Protein AF-A0A401GTI1-F1 (afdb_monomer_lite)

Organism: NCBI:txid139825

Foldseek 3Di:
DPPVLLVQQPQLVVLLVVLVPDDVVVLVVVLVVVLVVLVVLVCVVVCVPPDPVPDPPPDPDDDPDPPPDDPVVVVVVVCVVPVCSDPPVLVVLLVVLLQLLLVVCCVSVVDVHSCCCVVCPPLPFPCVLVSLLLSLCCAANQAHRRPSDGDDPVRDHDALVSSVSSLVSQQCCCCPVVVLNQDEWDADPVDGSGTGHRSSSYSSNSSSSVSSLVVNVVVVNDPPDPVVCDPVNVVVVVVVVVPDPPPPPDPDPDD

Radius of gyration: 24.0 Å; chains: 1; bounding box: 70×55×53 Å

pLDDT: mean 83.35, std 15.43, range [43.75, 98.5]

Secondary structure (DSSP, 8-state):
--TTGGGG-HHHHHHHHHHTTS-HHHHHHHHHHHHHHHHHHHHTTTGGGT-TTS-PPP-S--------S-HHHHHHHHHHHHTTSS-HHHHHHHHHHHHHHHHHHHHTTSSSSTTHHHHT-SS--TTHHHHHHHHHHHHH-SB-TTT-SBPPTTSPPPPHHHHHHHHHHHHHIIIIIS--TT-B-EE-TTSTT-EESBGGGSHHHHHHHHHHHHHHHHTT----STT---HHHHHHHHHHHHHS-----------

Structure (mmCIF, N/CA/C/O backbone):
data_AF-A0A401GTI1-F1
#
_entry.id   AF-A0A401GTI1-F1
#
loop_
_atom_site.group_PDB
_atom_site.id
_atom_site.type_symbol
_atom_site.label_atom_id
_atom_site.label_alt_id
_atom_site.label_comp_id
_atom_site.label_asym_id
_atom_site.label_entity_id
_atom_site.label_seq_id
_atom_site.pdbx_PDB_ins_code
_atom_site.Cartn_x
_atom_site.Cartn_y
_atom_site.Cartn_z
_atom_site.occupancy
_atom_site.B_iso_or_equiv
_atom_site.auth_seq_id
_atom_site.auth_comp_id
_atom_site.auth_asym_id
_atom_site.auth_atom_id
_atom_site.pdbx_PDB_model_num
ATOM 1 N N . MET A 1 1 ? -19.035 -8.928 9.807 1.00 49.16 1 MET A N 1
ATOM 2 C CA . MET A 1 1 ? -18.763 -9.437 8.449 1.00 49.16 1 MET A CA 1
ATOM 3 C C . MET A 1 1 ? -18.953 -10.940 8.466 1.00 49.16 1 MET A C 1
ATOM 5 O O . MET A 1 1 ? -18.383 -11.591 9.333 1.00 49.16 1 MET A O 1
ATOM 9 N N . ASP A 1 2 ? -19.815 -11.468 7.600 1.00 43.84 2 ASP A N 1
ATOM 10 C CA . ASP A 1 2 ? -20.051 -12.910 7.491 1.00 43.84 2 ASP A CA 1
ATOM 11 C C . ASP A 1 2 ? -18.928 -13.517 6.622 1.00 43.84 2 ASP A C 1
ATOM 13 O O . ASP A 1 2 ? -18.793 -13.108 5.463 1.00 43.84 2 ASP A O 1
ATOM 17 N N . PRO A 1 3 ? -18.092 -14.448 7.126 1.00 53.19 3 PRO A N 1
ATOM 18 C CA . PRO A 1 3 ? -16.967 -15.025 6.374 1.00 53.19 3 PRO A CA 1
ATOM 19 C C . PRO A 1 3 ? -17.365 -15.709 5.049 1.00 53.19 3 PRO A C 1
ATOM 21 O O . PRO A 1 3 ? -16.502 -16.081 4.255 1.00 53.19 3 PRO A O 1
ATOM 24 N N . GLN A 1 4 ? -18.663 -15.846 4.771 1.00 57.19 4 GLN A N 1
ATOM 25 C CA . GLN A 1 4 ? -19.197 -16.362 3.513 1.00 57.19 4 GLN A CA 1
ATOM 26 C C . GLN A 1 4 ? -18.971 -15.443 2.296 1.00 57.19 4 GLN A C 1
ATOM 28 O O . GLN A 1 4 ? -18.912 -15.953 1.179 1.00 57.19 4 GLN A O 1
ATOM 33 N N . HIS A 1 5 ? -18.795 -14.124 2.461 1.00 59.28 5 HIS A N 1
ATOM 34 C CA . HIS A 1 5 ? -18.615 -13.225 1.304 1.00 59.28 5 HIS A CA 1
ATOM 35 C C . HIS A 1 5 ? -17.258 -13.402 0.598 1.00 59.28 5 HIS A C 1
ATOM 37 O O . HIS A 1 5 ? -17.178 -13.318 -0.626 1.00 59.28 5 HIS A O 1
ATOM 43 N N . LEU A 1 6 ? -16.199 -13.757 1.334 1.00 58.31 6 LEU A N 1
ATOM 44 C CA . LEU A 1 6 ? -14.878 -14.040 0.751 1.00 58.31 6 LEU A CA 1
ATOM 45 C C . LEU A 1 6 ? -14.841 -15.357 -0.041 1.00 58.31 6 LEU A C 1
ATOM 47 O O . LEU A 1 6 ? -13.995 -15.522 -0.919 1.00 58.31 6 LEU A O 1
ATOM 51 N N . GLN A 1 7 ? -15.778 -16.280 0.206 1.00 57.78 7 GLN A N 1
ATOM 52 C CA . GLN A 1 7 ? -15.869 -17.539 -0.544 1.00 57.78 7 GLN A CA 1
ATOM 53 C C . GLN A 1 7 ? -16.371 -17.348 -1.986 1.00 57.78 7 GLN A C 1
ATOM 55 O O . GLN A 1 7 ? -16.305 -18.285 -2.780 1.00 57.78 7 GLN A O 1
ATOM 60 N N . GLN A 1 8 ? -16.844 -16.151 -2.351 1.00 60.22 8 GLN A N 1
ATOM 61 C CA . GLN A 1 8 ? -17.388 -15.871 -3.684 1.00 60.22 8 GLN A CA 1
ATOM 62 C C . GLN A 1 8 ? -16.349 -15.372 -4.703 1.00 60.22 8 GLN A C 1
ATOM 64 O O . GLN A 1 8 ? -16.692 -15.205 -5.871 1.00 60.22 8 GLN A O 1
ATOM 69 N N . LEU A 1 9 ? -15.084 -15.172 -4.307 1.00 71.81 9 LEU A N 1
ATOM 70 C CA . LEU A 1 9 ? -13.999 -14.735 -5.199 1.00 71.81 9 LEU A CA 1
ATOM 71 C C . LEU A 1 9 ? -12.979 -15.873 -5.410 1.00 71.81 9 LEU A C 1
ATOM 73 O O . LEU A 1 9 ? -11.881 -15.839 -4.843 1.00 71.81 9 LEU A O 1
ATOM 77 N N . PRO A 1 10 ? -13.308 -16.904 -6.216 1.00 69.88 10 PRO A N 1
ATOM 78 C CA . PRO A 1 10 ? -12.475 -18.103 -6.363 1.00 69.88 10 PRO A CA 1
ATOM 79 C C . PRO A 1 10 ? -11.069 -17.795 -6.899 1.00 69.88 10 PRO A C 1
ATOM 81 O O . PRO A 1 10 ? -10.118 -18.507 -6.583 1.00 69.88 10 PRO A O 1
ATOM 84 N N . GLY A 1 11 ? -10.923 -16.711 -7.667 1.00 73.50 11 GLY A N 1
ATOM 85 C CA . GLY A 1 11 ? -9.640 -16.253 -8.195 1.00 73.50 11 GLY A CA 1
ATOM 86 C C . GLY A 1 11 ? -8.676 -15.737 -7.138 1.00 73.50 11 GLY A C 1
ATOM 87 O O . GLY A 1 11 ? -7.523 -16.161 -7.087 1.00 73.50 11 GLY A O 1
ATOM 88 N N . ALA A 1 12 ? -9.156 -14.844 -6.271 1.00 74.50 12 ALA A N 1
ATOM 89 C CA . ALA A 1 12 ? -8.338 -14.252 -5.217 1.00 74.50 12 ALA A CA 1
ATOM 90 C C . ALA A 1 12 ? -7.806 -15.320 -4.250 1.00 74.50 12 ALA A C 1
ATOM 92 O O . ALA A 1 12 ? -6.632 -15.300 -3.883 1.00 74.50 12 ALA A O 1
ATOM 93 N N . ALA A 1 13 ? -8.644 -16.300 -3.899 1.00 74.44 13 ALA A N 1
ATOM 94 C CA . ALA A 1 13 ? -8.257 -17.395 -3.016 1.00 74.44 13 ALA A CA 1
ATOM 95 C C . ALA A 1 13 ? -7.106 -18.242 -3.591 1.00 74.44 13 ALA A C 1
ATOM 97 O O . ALA A 1 13 ? -6.178 -18.584 -2.858 1.00 74.44 13 ALA A O 1
ATOM 98 N N . ALA A 1 14 ? -7.127 -18.545 -4.894 1.00 73.81 14 ALA A N 1
ATOM 99 C CA . ALA A 1 14 ? -6.067 -19.315 -5.547 1.00 73.81 14 ALA A CA 1
ATOM 100 C C . ALA A 1 14 ? -4.722 -18.569 -5.537 1.00 73.81 14 ALA A C 1
ATOM 102 O O . ALA A 1 14 ? -3.703 -19.146 -5.159 1.00 73.81 14 ALA A O 1
ATOM 103 N N . CYS A 1 15 ? -4.722 -17.270 -5.853 1.00 72.38 15 CYS A N 1
ATOM 104 C CA . CYS A 1 15 ? -3.511 -16.444 -5.793 1.00 72.38 15 CYS A CA 1
ATOM 105 C C . CYS A 1 15 ? -2.946 -16.327 -4.376 1.00 72.38 15 CYS A C 1
ATOM 107 O O . CYS A 1 15 ? -1.729 -16.347 -4.188 1.00 72.38 15 CYS A O 1
ATOM 109 N N . LEU A 1 16 ? -3.820 -16.203 -3.372 1.00 69.62 16 LEU A N 1
ATOM 110 C CA . LEU A 1 16 ? -3.416 -16.153 -1.968 1.00 69.62 16 LEU A CA 1
ATOM 111 C C . LEU A 1 16 ? -2.826 -17.490 -1.501 1.00 69.62 16 LEU A C 1
ATOM 113 O O . LEU A 1 16 ? -1.839 -17.495 -0.768 1.00 69.62 16 LEU A O 1
ATOM 117 N N . LEU A 1 17 ? -3.371 -18.619 -1.960 1.00 73.00 17 LEU A N 1
ATOM 118 C CA . LEU A 1 17 ? -2.806 -19.944 -1.695 1.00 73.00 17 LEU A CA 1
ATOM 119 C C . LEU A 1 17 ? -1.434 -20.127 -2.355 1.00 73.00 17 LEU A C 1
ATOM 121 O O . LEU A 1 17 ? -0.512 -20.618 -1.709 1.00 73.00 17 LEU A O 1
ATOM 125 N N . GLU A 1 18 ? -1.248 -19.678 -3.599 1.00 68.75 18 GLU A N 1
ATOM 126 C CA . GLU A 1 18 ? 0.084 -19.663 -4.222 1.00 68.75 18 GLU A CA 1
ATOM 127 C C . GLU A 1 18 ? 1.060 -18.749 -3.465 1.00 68.75 18 GLU A C 1
ATOM 129 O O . GLU A 1 18 ? 2.238 -19.080 -3.317 1.00 68.75 18 GLU A O 1
ATOM 134 N N . ALA A 1 19 ? 0.579 -17.622 -2.928 1.00 63.22 19 ALA A N 1
ATOM 135 C CA . ALA A 1 19 ? 1.383 -16.729 -2.098 1.00 63.22 19 ALA A CA 1
ATOM 136 C C . ALA A 1 19 ? 1.809 -17.366 -0.759 1.00 63.22 19 ALA A C 1
ATOM 138 O O . ALA A 1 19 ? 2.868 -17.011 -0.245 1.00 63.22 19 ALA A O 1
ATOM 139 N N . GLN A 1 20 ? 1.079 -18.354 -0.225 1.00 64.75 20 GLN A N 1
ATOM 140 C CA . GLN A 1 20 ? 1.516 -19.098 0.968 1.00 64.75 20 GLN A CA 1
ATOM 141 C C . GLN A 1 20 ? 2.777 -19.942 0.728 1.00 64.75 20 GLN A C 1
ATOM 143 O O . GLN A 1 20 ? 3.460 -20.293 1.688 1.00 64.75 20 GLN A O 1
ATOM 148 N N . MET A 1 21 ? 3.132 -20.243 -0.528 1.00 68.62 21 MET A N 1
ATOM 149 C CA . MET A 1 21 ? 4.384 -20.939 -0.858 1.00 68.62 21 MET A CA 1
ATOM 150 C C . MET A 1 21 ? 5.610 -20.006 -0.896 1.00 68.62 21 MET A C 1
ATOM 152 O O . MET A 1 21 ? 6.722 -20.453 -1.185 1.00 68.62 21 MET A O 1
ATOM 156 N N . VAL A 1 22 ? 5.436 -18.706 -0.634 1.00 69.12 22 VAL A N 1
ATOM 157 C CA . VAL A 1 22 ? 6.537 -17.736 -0.558 1.00 69.12 22 VAL A CA 1
ATOM 158 C C . VAL A 1 22 ? 7.353 -17.965 0.718 1.00 69.12 22 VAL A C 1
ATOM 160 O O . VAL A 1 22 ? 6.822 -18.299 1.774 1.00 69.12 22 VAL A O 1
ATOM 163 N N . CYS A 1 23 ? 8.673 -17.791 0.622 1.00 77.06 23 CYS A N 1
ATOM 164 C CA . CYS A 1 23 ? 9.572 -17.930 1.762 1.00 77.06 23 CYS A CA 1
ATOM 165 C C . CYS A 1 23 ? 9.229 -16.880 2.828 1.00 77.06 23 CYS A C 1
ATOM 167 O O . CYS A 1 23 ? 9.352 -15.684 2.566 1.00 77.06 23 CYS A O 1
ATOM 169 N N . PHE A 1 24 ? 8.848 -17.316 4.032 1.00 76.56 24 PHE A N 1
ATOM 170 C CA . PHE A 1 24 ? 8.564 -16.419 5.159 1.00 76.56 24 PHE A CA 1
ATOM 171 C C . PHE A 1 24 ? 9.713 -15.451 5.454 1.00 76.56 24 PHE A C 1
ATOM 173 O O . PHE A 1 24 ? 9.453 -14.328 5.865 1.00 76.56 24 PHE A O 1
ATOM 180 N N . GLN A 1 25 ? 10.962 -15.850 5.192 1.00 78.44 25 GLN A N 1
ATOM 181 C CA . GLN A 1 25 ? 12.116 -14.976 5.386 1.00 78.44 25 GLN A CA 1
ATOM 182 C C . GLN A 1 25 ? 12.049 -13.726 4.502 1.00 78.44 25 GLN A C 1
ATOM 184 O O . GLN A 1 25 ? 12.294 -12.639 4.993 1.00 78.44 25 GLN A O 1
ATOM 189 N N . GLU A 1 26 ? 11.655 -13.848 3.232 1.00 81.44 26 GLU A N 1
ATOM 190 C CA . GLU A 1 26 ? 11.572 -12.683 2.337 1.00 81.44 26 GLU A CA 1
ATOM 191 C C . GLU A 1 26 ? 10.459 -11.720 2.743 1.00 81.44 26 GLU A C 1
ATOM 193 O O . GLU A 1 26 ? 10.586 -10.513 2.574 1.00 81.44 26 GLU A O 1
ATOM 198 N N . VAL A 1 27 ? 9.366 -12.262 3.281 1.00 82.31 27 VAL A N 1
ATOM 199 C CA . VAL A 1 27 ? 8.258 -11.462 3.808 1.00 82.31 27 VAL A CA 1
ATOM 200 C C . VAL A 1 27 ? 8.719 -10.685 5.033 1.00 82.31 27 VAL A C 1
ATOM 202 O O . VAL A 1 27 ? 8.428 -9.500 5.143 1.00 82.31 27 VAL A O 1
ATOM 205 N N . VAL A 1 28 ? 9.448 -11.349 5.931 1.00 81.94 28 VAL A N 1
ATOM 206 C CA . VAL A 1 28 ? 10.042 -10.715 7.111 1.00 81.94 28 VAL A CA 1
ATOM 207 C C . VAL A 1 28 ? 11.042 -9.643 6.688 1.00 81.94 28 VAL A C 1
ATOM 209 O O . VAL A 1 28 ? 10.969 -8.535 7.202 1.00 81.94 28 VAL A O 1
ATOM 212 N N . ASP A 1 29 ? 11.915 -9.926 5.723 1.00 81.06 29 ASP A N 1
ATOM 213 C CA . ASP A 1 29 ? 12.903 -8.963 5.235 1.00 81.06 29 ASP A CA 1
ATOM 214 C C . ASP A 1 29 ? 12.228 -7.735 4.590 1.00 81.06 29 ASP A C 1
ATOM 216 O O . ASP A 1 29 ? 12.636 -6.612 4.865 1.00 81.06 29 ASP A O 1
ATOM 220 N N . GLU A 1 30 ? 11.166 -7.916 3.789 1.00 82.75 30 GLU A N 1
ATOM 221 C CA . GLU A 1 30 ? 10.401 -6.796 3.209 1.00 82.75 30 GLU A CA 1
ATOM 222 C C . GLU A 1 30 ? 9.656 -5.993 4.285 1.00 82.75 30 GLU A C 1
ATOM 224 O O . GLU A 1 30 ? 9.614 -4.766 4.216 1.00 82.75 30 GLU A O 1
ATOM 229 N N . GLN A 1 31 ? 9.087 -6.664 5.292 1.00 81.19 31 GLN A N 1
ATOM 230 C CA . GLN A 1 31 ? 8.439 -5.995 6.422 1.00 81.19 31 GLN A CA 1
ATOM 231 C C . GLN A 1 31 ? 9.437 -5.192 7.252 1.00 81.19 31 GLN A C 1
ATOM 233 O O . GLN A 1 31 ? 9.122 -4.071 7.640 1.00 81.19 31 GLN A O 1
ATOM 238 N N . ILE A 1 32 ? 10.628 -5.741 7.500 1.00 83.12 32 ILE A N 1
ATOM 239 C CA . ILE A 1 32 ? 11.708 -5.039 8.193 1.00 83.12 32 ILE A CA 1
ATOM 240 C C . ILE A 1 32 ? 12.154 -3.839 7.364 1.00 83.12 32 ILE A C 1
ATOM 242 O O . ILE A 1 32 ? 12.199 -2.747 7.903 1.00 83.12 32 ILE A O 1
ATOM 246 N N . GLU A 1 33 ? 12.419 -3.997 6.065 1.00 82.81 33 GLU A N 1
ATOM 247 C CA . GLU A 1 33 ? 12.849 -2.887 5.201 1.00 82.81 33 GLU A CA 1
ATOM 248 C C . GLU A 1 33 ? 11.794 -1.770 5.141 1.00 82.81 33 GLU A C 1
ATOM 250 O O . GLU A 1 33 ? 12.123 -0.586 5.186 1.00 82.81 33 GLU A O 1
ATOM 255 N N . GLU A 1 34 ? 10.511 -2.125 5.076 1.00 80.25 34 GLU A N 1
ATOM 256 C CA . GLU A 1 34 ? 9.420 -1.153 5.113 1.00 80.25 34 GLU A CA 1
ATOM 257 C C . GLU A 1 34 ? 9.304 -0.472 6.476 1.00 80.25 34 GLU A C 1
ATOM 259 O O . GLU A 1 34 ? 9.173 0.752 6.533 1.00 80.25 34 GLU A O 1
ATOM 264 N N . GLN A 1 35 ? 9.376 -1.238 7.565 1.00 78.00 35 GLN A N 1
ATOM 265 C CA . GLN A 1 35 ? 9.350 -0.694 8.914 1.00 78.00 35 GLN A CA 1
ATOM 266 C C . GLN A 1 35 ? 10.544 0.237 9.135 1.00 78.00 35 GLN A C 1
ATOM 268 O O . GLN A 1 35 ? 10.347 1.358 9.586 1.00 78.00 35 GLN A O 1
ATOM 273 N N . GLU A 1 36 ? 11.745 -0.167 8.728 1.00 81.50 36 GLU A N 1
ATOM 274 C CA . GLU A 1 36 ? 12.955 0.650 8.755 1.00 81.50 36 GLU A CA 1
ATOM 275 C C . GLU A 1 36 ? 12.812 1.890 7.872 1.00 81.50 36 GLU A C 1
ATOM 277 O O . GLU A 1 36 ? 13.237 2.962 8.278 1.00 81.50 36 GLU A O 1
ATOM 282 N N . SER A 1 37 ? 12.194 1.802 6.691 1.00 76.19 37 SER A N 1
ATOM 283 C CA . SER A 1 37 ? 11.951 2.974 5.841 1.00 76.19 37 SER A CA 1
ATOM 284 C C . SER A 1 37 ? 10.956 3.944 6.477 1.00 76.19 37 SER A C 1
ATOM 286 O O . SER A 1 37 ? 11.125 5.157 6.338 1.00 76.19 37 SER A O 1
ATOM 288 N N . MET A 1 38 ? 9.913 3.439 7.141 1.00 71.31 38 MET A N 1
ATOM 289 C CA . MET A 1 38 ? 8.949 4.268 7.865 1.00 71.31 38 MET A CA 1
ATOM 290 C C . MET A 1 38 ? 9.591 4.892 9.103 1.00 71.31 38 MET A C 1
ATOM 292 O O . MET A 1 38 ? 9.432 6.086 9.337 1.00 71.31 38 MET A O 1
ATOM 296 N N . GLU A 1 39 ? 10.357 4.110 9.859 1.00 73.56 39 GLU A N 1
ATOM 297 C CA . GLU A 1 39 ? 11.109 4.570 11.021 1.00 73.56 39 GLU A CA 1
ATOM 298 C C . GLU A 1 39 ? 12.158 5.593 10.611 1.00 73.56 39 GLU A C 1
ATOM 300 O O . GLU A 1 39 ? 12.201 6.644 11.219 1.00 73.56 39 GLU A O 1
ATOM 305 N N . GLN A 1 40 ? 12.923 5.379 9.538 1.00 70.69 40 GLN A N 1
ATOM 306 C CA . GLN A 1 40 ? 13.887 6.352 9.015 1.00 70.69 40 GLN A CA 1
ATOM 307 C C . GLN A 1 40 ? 13.207 7.627 8.520 1.00 70.69 40 GLN A C 1
ATOM 309 O O . GLN A 1 40 ? 13.734 8.711 8.753 1.00 70.69 40 GLN A O 1
ATOM 314 N N . ALA A 1 41 ? 12.035 7.533 7.884 1.00 63.22 41 ALA A N 1
ATOM 315 C CA . ALA A 1 41 ? 11.252 8.717 7.538 1.00 63.22 41 ALA A CA 1
ATOM 316 C C . ALA A 1 41 ? 10.825 9.506 8.790 1.00 63.22 41 ALA A C 1
ATOM 318 O O . ALA A 1 41 ? 10.728 10.726 8.721 1.00 63.22 41 ALA A O 1
ATOM 319 N N . MET A 1 42 ? 10.626 8.825 9.925 1.00 58.00 42 MET A N 1
ATOM 320 C CA . MET A 1 42 ? 10.364 9.444 11.229 1.00 58.00 42 MET A CA 1
ATOM 321 C C . MET A 1 42 ? 11.647 9.854 11.983 1.00 58.00 42 MET A C 1
ATOM 323 O O . MET A 1 42 ? 11.613 10.786 12.775 1.00 58.00 42 MET A O 1
ATOM 327 N N . ASP A 1 43 ? 12.784 9.189 11.761 1.00 52.62 43 ASP A N 1
ATOM 328 C CA . ASP A 1 43 ? 14.049 9.393 12.483 1.00 52.62 43 ASP A CA 1
ATOM 329 C C . ASP A 1 43 ? 14.955 10.434 11.823 1.00 52.62 43 ASP A C 1
ATOM 331 O O . ASP A 1 43 ? 15.826 10.998 12.489 1.00 52.62 43 ASP A O 1
ATOM 335 N N . VAL A 1 44 ? 14.743 10.756 10.541 1.00 49.81 44 VAL A N 1
ATOM 336 C CA . VAL A 1 44 ? 15.290 11.984 9.938 1.00 49.81 44 VAL A CA 1
ATOM 337 C C . VAL A 1 44 ? 14.876 13.212 10.766 1.00 49.81 44 VAL A C 1
ATOM 339 O O . VAL A 1 44 ? 15.662 14.154 10.872 1.00 49.81 44 VAL A O 1
ATOM 342 N N . ASP A 1 45 ? 13.737 13.155 11.463 1.00 46.28 45 ASP A N 1
ATOM 343 C CA . ASP A 1 45 ? 13.303 14.199 12.395 1.00 46.28 45 ASP A CA 1
ATOM 344 C C . ASP A 1 45 ? 14.070 14.182 13.738 1.00 46.28 45 ASP A C 1
ATOM 346 O O . ASP A 1 45 ? 14.195 15.225 14.379 1.00 46.28 45 ASP A O 1
ATOM 350 N N . ASN A 1 46 ? 14.647 13.042 14.150 1.00 48.38 46 ASN A N 1
ATOM 351 C CA . ASN A 1 46 ? 15.398 12.893 15.409 1.00 48.38 46 ASN A CA 1
ATOM 352 C C . ASN A 1 46 ? 16.920 13.060 15.245 1.00 48.38 46 ASN A C 1
ATOM 354 O O . ASN A 1 46 ? 17.615 13.462 16.179 1.00 48.38 46 ASN A O 1
ATOM 358 N N . ARG A 1 47 ? 17.484 12.760 14.068 1.00 44.16 47 ARG A N 1
ATOM 359 C CA . ARG A 1 47 ? 18.943 12.800 13.835 1.00 44.16 47 ARG A CA 1
ATOM 360 C C . ARG A 1 47 ? 19.543 14.201 13.717 1.00 44.16 47 ARG A C 1
ATOM 362 O O . ARG A 1 47 ? 20.766 14.325 13.760 1.00 44.16 47 ARG A O 1
ATOM 369 N N . LEU A 1 48 ? 18.719 15.248 13.678 1.00 49.22 48 LEU A N 1
ATOM 370 C CA . LEU A 1 48 ? 19.183 16.625 13.879 1.00 49.22 48 LEU A CA 1
ATOM 371 C C . LEU A 1 48 ? 19.741 16.872 15.296 1.00 49.22 48 LEU A C 1
ATOM 373 O O . LEU A 1 48 ? 20.467 17.846 15.482 1.00 49.22 48 LEU A O 1
ATOM 377 N N . ASP A 1 49 ? 19.490 15.976 16.260 1.00 49.72 49 ASP A N 1
ATOM 378 C CA . ASP A 1 49 ? 20.014 16.083 17.629 1.00 49.72 49 ASP A CA 1
ATOM 379 C C . ASP A 1 49 ? 21.332 15.313 17.878 1.00 49.72 49 ASP A C 1
ATOM 381 O O . ASP A 1 49 ? 21.949 15.496 18.930 1.00 49.72 49 ASP A O 1
ATOM 385 N N . ALA A 1 50 ? 21.803 14.459 16.954 1.00 51.56 50 ALA A N 1
ATOM 386 C CA . ALA A 1 50 ? 22.844 13.463 17.268 1.00 51.56 50 ALA A CA 1
ATOM 387 C C . ALA A 1 50 ? 24.204 13.630 16.559 1.00 51.56 50 ALA A C 1
ATOM 389 O O . ALA A 1 50 ? 25.162 12.960 16.952 1.00 51.56 50 ALA A O 1
ATOM 390 N N . ASP A 1 51 ? 24.339 14.506 15.556 1.00 43.91 51 ASP A N 1
ATOM 391 C CA . ASP A 1 51 ? 25.601 14.656 14.815 1.00 43.91 51 ASP A CA 1
ATOM 392 C C . ASP A 1 51 ? 26.460 15.812 15.369 1.00 43.91 51 ASP A C 1
ATOM 394 O O . ASP A 1 51 ? 26.353 16.976 14.971 1.00 43.91 51 ASP A O 1
ATOM 398 N N . SER A 1 52 ? 27.333 15.498 16.334 1.00 47.44 52 SER A N 1
ATOM 399 C CA . SER A 1 52 ? 28.109 16.497 17.091 1.00 47.44 52 SER A CA 1
ATOM 400 C C . SER A 1 52 ? 29.196 17.215 16.282 1.00 47.44 52 SER A C 1
ATOM 402 O O . SER A 1 52 ? 29.819 18.140 16.799 1.00 47.44 52 SER A O 1
ATOM 404 N N . HIS A 1 53 ? 29.461 16.802 15.040 1.00 47.69 53 HIS A N 1
ATOM 405 C CA . HIS A 1 53 ? 30.464 17.433 14.176 1.00 47.69 53 HIS A CA 1
ATOM 406 C C . HIS A 1 53 ? 29.885 18.449 13.179 1.00 47.69 53 HIS A C 1
ATOM 408 O O . HIS A 1 53 ? 30.656 19.176 12.550 1.00 47.69 53 HIS A O 1
ATOM 414 N N . TYR A 1 54 ? 28.554 18.562 13.096 1.00 46.41 54 TYR A N 1
ATOM 415 C CA . TYR A 1 54 ? 27.854 19.652 12.399 1.00 46.41 54 TYR A CA 1
ATOM 416 C C . TYR A 1 54 ? 27.447 20.805 13.333 1.00 46.41 54 TYR A C 1
ATOM 418 O O . TYR A 1 54 ? 26.923 21.826 12.883 1.00 46.41 54 TYR A O 1
ATOM 426 N N . LEU A 1 55 ? 27.734 20.682 14.631 1.00 43.75 55 LEU A N 1
ATOM 427 C CA . LEU A 1 55 ? 27.557 21.750 15.602 1.00 43.75 55 LEU A CA 1
ATOM 428 C C . LEU A 1 55 ? 28.735 22.720 15.513 1.00 43.75 55 LEU A C 1
ATOM 430 O O . LEU A 1 55 ? 29.803 22.513 16.087 1.00 43.75 55 LEU A O 1
ATOM 434 N N . ARG A 1 56 ? 28.507 23.847 14.838 1.00 50.06 56 ARG A N 1
ATOM 435 C CA . ARG A 1 56 ? 29.133 25.096 15.273 1.00 50.06 56 ARG A CA 1
ATOM 436 C C . ARG A 1 56 ? 28.787 25.236 16.755 1.00 50.06 56 ARG A C 1
ATOM 438 O O . ARG A 1 56 ? 27.599 25.282 17.072 1.00 50.06 56 ARG A O 1
ATOM 445 N N . GLU A 1 57 ? 29.785 25.238 17.642 1.00 50.25 57 GLU A N 1
ATOM 446 C CA . GLU A 1 57 ? 29.539 25.497 19.063 1.00 50.25 57 GLU A CA 1
ATOM 447 C C . GLU A 1 57 ? 28.665 26.756 19.159 1.00 50.25 57 GLU A C 1
ATOM 449 O O . GLU A 1 57 ? 29.029 27.782 18.571 1.00 50.25 57 GLU A O 1
ATOM 454 N N . PRO A 1 58 ? 27.475 26.683 19.783 1.00 55.50 58 PRO A N 1
ATOM 455 C CA . PRO A 1 58 ? 26.648 27.863 19.937 1.00 55.50 58 PRO A CA 1
ATOM 456 C C . PRO A 1 58 ? 27.463 28.907 20.695 1.00 55.50 58 PRO A C 1
ATOM 458 O O . PRO A 1 58 ? 28.063 28.593 21.727 1.00 55.50 58 PRO A O 1
ATOM 461 N N . ASP A 1 59 ? 27.491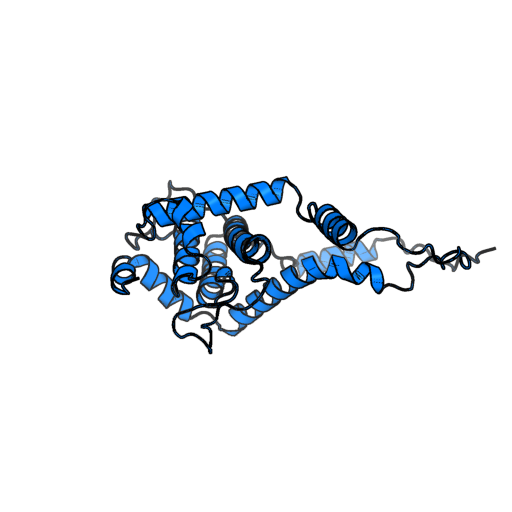 30.133 20.163 1.00 68.56 59 ASP A N 1
ATOM 462 C CA . ASP A 1 59 ? 28.172 31.257 20.798 1.00 68.56 59 ASP A CA 1
ATOM 463 C C . ASP A 1 59 ? 27.820 31.298 22.295 1.00 68.56 59 ASP A C 1
ATOM 465 O O . ASP A 1 59 ? 26.658 31.075 22.666 1.00 68.56 59 ASP A O 1
ATOM 469 N N . PRO A 1 60 ? 28.801 31.555 23.177 1.00 60.59 60 PRO A N 1
ATOM 470 C CA . PRO A 1 60 ? 28.629 31.399 24.610 1.00 60.59 60 PRO A CA 1
ATOM 471 C C . PRO A 1 60 ? 27.406 32.169 25.126 1.00 60.59 60 PRO A C 1
ATOM 473 O O . PRO A 1 60 ? 27.346 33.396 25.130 1.00 60.59 60 PRO A O 1
ATOM 476 N N . VAL A 1 61 ? 26.433 31.378 25.586 1.00 57.81 61 VAL A N 1
ATOM 477 C CA . VAL A 1 61 ? 25.353 31.691 26.528 1.00 57.81 61 VAL A CA 1
ATOM 478 C C . VAL A 1 61 ? 24.676 33.043 26.294 1.00 57.81 61 VAL A C 1
ATOM 480 O O . VAL A 1 61 ? 24.812 33.995 27.065 1.00 57.81 61 VAL A O 1
ATOM 483 N N . HIS A 1 62 ? 23.806 33.097 25.290 1.00 58.69 62 HIS A N 1
ATOM 484 C CA . HIS A 1 62 ? 22.670 34.010 25.369 1.00 58.69 62 HIS A CA 1
ATOM 485 C C . HIS A 1 62 ? 21.730 33.503 26.472 1.00 58.69 62 HIS A C 1
ATOM 487 O O . HIS A 1 62 ? 21.365 32.327 26.511 1.00 58.69 62 HIS A O 1
ATOM 493 N N . LYS A 1 63 ? 21.410 34.379 27.435 1.00 65.56 63 LYS A N 1
ATOM 494 C CA . LYS A 1 63 ? 20.539 34.104 28.592 1.00 65.56 63 LYS A CA 1
ATOM 495 C C . LYS A 1 63 ? 19.340 33.261 28.155 1.00 65.56 63 LYS A C 1
ATOM 497 O O . LYS A 1 63 ? 18.602 33.709 27.284 1.00 65.56 63 LYS A O 1
ATOM 502 N N . LYS A 1 64 ? 19.146 32.084 28.777 1.00 58.22 64 LYS A N 1
ATOM 503 C CA . LYS A 1 64 ? 18.009 31.176 28.535 1.00 58.22 64 LYS A CA 1
ATOM 504 C C . LYS A 1 64 ? 16.714 31.986 28.500 1.00 58.22 64 LYS A C 1
ATOM 506 O O . LYS A 1 64 ? 16.193 32.379 29.546 1.00 58.22 64 LYS A O 1
ATOM 511 N N . GLN A 1 65 ? 16.233 32.284 27.297 1.00 62.66 65 GLN A N 1
ATOM 512 C CA . GLN A 1 65 ? 14.981 32.990 27.108 1.00 62.66 65 GLN A CA 1
ATOM 513 C C . GLN A 1 65 ? 13.899 32.020 27.563 1.00 62.66 65 GLN A C 1
ATOM 515 O O . GLN A 1 65 ? 13.758 30.925 27.023 1.00 62.66 65 GLN A O 1
ATOM 520 N N . LYS A 1 66 ? 13.197 32.378 28.637 1.00 67.12 66 LYS A N 1
ATOM 521 C CA . LYS A 1 66 ? 12.078 31.589 29.139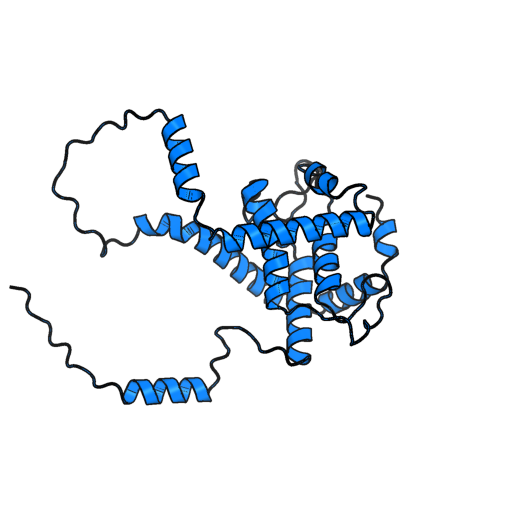 1.00 67.12 66 LYS A CA 1
ATOM 522 C C . LYS A 1 66 ? 11.063 31.516 27.999 1.00 67.12 66 LYS A C 1
ATOM 524 O O . LYS A 1 66 ? 10.526 32.555 27.623 1.00 67.12 66 LYS A O 1
ATOM 529 N N . LEU A 1 67 ? 10.863 30.326 27.427 1.00 64.06 67 LEU A N 1
ATOM 530 C CA . LEU A 1 67 ? 9.831 30.064 26.425 1.00 64.06 67 LEU A CA 1
ATOM 531 C C . LEU A 1 67 ? 8.492 30.493 27.036 1.00 64.06 67 LEU A C 1
ATOM 533 O O . LEU A 1 67 ? 7.947 29.817 27.903 1.00 64.06 67 LEU A O 1
ATOM 537 N N . SER A 1 68 ? 8.024 31.680 26.656 1.00 70.31 68 SER A N 1
ATOM 538 C CA . SER A 1 68 ? 6.775 32.276 27.137 1.00 70.31 68 SER A CA 1
ATOM 539 C C . SER A 1 68 ? 5.562 31.780 26.351 1.00 70.31 68 SER A C 1
ATOM 541 O O . SER A 1 68 ? 4.435 32.165 26.655 1.00 70.31 68 SER A O 1
ATOM 543 N N . ALA A 1 69 ? 5.783 30.940 25.336 1.00 74.25 69 ALA A N 1
ATOM 544 C CA . ALA A 1 69 ? 4.724 30.335 24.551 1.00 74.25 69 ALA A CA 1
ATOM 545 C C . ALA A 1 69 ? 3.944 29.324 25.401 1.00 74.25 69 ALA A C 1
ATOM 547 O O . ALA A 1 69 ? 4.537 28.494 26.092 1.00 74.25 69 ALA A O 1
ATOM 548 N N . SER A 1 70 ? 2.610 29.381 25.324 1.00 84.81 70 SER A N 1
ATOM 549 C CA . SER A 1 70 ? 1.760 28.341 25.906 1.00 84.81 70 SER A CA 1
ATOM 550 C C . SER A 1 70 ? 2.109 26.977 25.305 1.00 84.81 70 SER A C 1
ATOM 552 O O . SER A 1 70 ? 2.503 26.881 24.139 1.00 84.81 70 SER A O 1
ATOM 554 N N . LYS A 1 71 ? 1.914 25.911 26.085 1.00 84.12 71 LYS A N 1
ATOM 555 C CA . LYS A 1 71 ? 2.069 24.525 25.627 1.00 84.12 71 LYS A CA 1
ATOM 556 C C . LYS A 1 71 ? 1.235 24.256 24.368 1.00 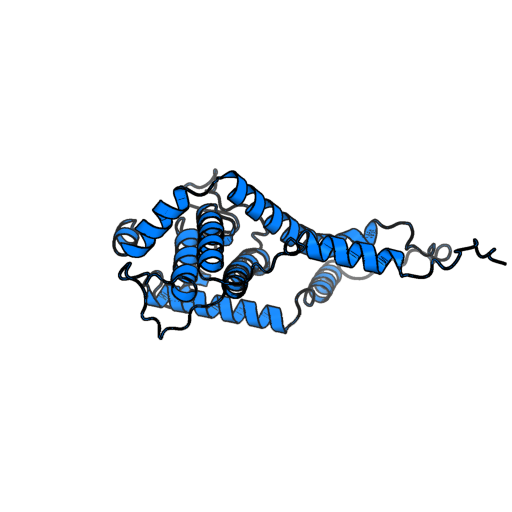84.12 71 LYS A C 1
ATOM 558 O O . LYS A 1 71 ? 1.709 23.545 23.488 1.00 84.12 71 LYS A O 1
ATOM 563 N N . GLU A 1 72 ? 0.050 24.863 24.246 1.00 83.94 72 GLU A N 1
ATOM 564 C CA . GLU A 1 72 ? -0.775 24.744 23.036 1.00 83.94 72 GLU A CA 1
ATOM 565 C C . GLU A 1 72 ? -0.071 25.308 21.791 1.00 83.94 72 GLU A C 1
ATOM 567 O O . GLU A 1 72 ? -0.040 24.640 20.760 1.00 83.94 72 GLU A O 1
ATOM 572 N N . ASN A 1 73 ? 0.577 26.474 21.899 1.00 88.44 73 ASN A N 1
ATOM 573 C CA . ASN A 1 73 ? 1.292 27.096 20.778 1.00 88.44 73 ASN A CA 1
ATOM 574 C C . ASN A 1 73 ? 2.495 26.257 20.332 1.00 88.44 73 ASN A C 1
ATOM 576 O O . ASN A 1 73 ? 2.796 26.194 19.144 1.00 88.44 73 ASN A O 1
ATOM 580 N N . LEU A 1 74 ? 3.190 25.603 21.270 1.00 86.50 74 LEU A N 1
ATOM 581 C CA . LEU A 1 74 ? 4.304 24.709 20.937 1.00 86.50 74 LEU A CA 1
ATOM 582 C C . LEU A 1 74 ? 3.820 23.465 20.184 1.00 86.50 74 LEU A C 1
ATOM 584 O O . LEU A 1 74 ? 4.442 23.073 19.201 1.00 86.50 74 LEU A O 1
ATOM 588 N N . VAL A 1 75 ? 2.689 22.885 20.597 1.00 80.81 75 VAL A N 1
ATOM 589 C CA . VAL A 1 75 ? 2.068 21.752 19.892 1.00 80.81 75 VAL A CA 1
ATOM 590 C C . VAL A 1 75 ? 1.586 22.168 18.501 1.00 80.81 75 VAL A C 1
ATOM 592 O O . VAL A 1 75 ? 1.768 21.419 17.545 1.00 80.81 75 VAL A O 1
ATOM 595 N N . GLU A 1 76 ? 1.000 23.356 18.357 1.00 82.31 76 GLU A N 1
ATOM 596 C CA . GLU A 1 76 ? 0.563 23.862 17.053 1.00 82.31 76 GLU A CA 1
ATOM 597 C C . GLU A 1 76 ? 1.749 24.147 16.123 1.00 82.31 76 GLU A C 1
ATOM 599 O O . GLU A 1 76 ? 1.717 23.778 14.951 1.00 82.31 76 GLU A O 1
ATOM 604 N N . ASN A 1 77 ? 2.823 24.744 16.646 1.00 85.75 77 ASN A N 1
ATOM 605 C CA . ASN A 1 77 ? 4.043 24.988 15.880 1.00 85.75 77 ASN A CA 1
ATOM 606 C C . ASN A 1 77 ? 4.707 23.681 15.444 1.00 85.75 77 ASN A C 1
ATOM 608 O O . ASN A 1 77 ? 5.143 23.593 14.300 1.00 85.75 77 ASN A O 1
ATOM 612 N N . LEU A 1 78 ? 4.734 22.663 16.311 1.00 82.31 78 LEU A N 1
ATOM 613 C CA . LEU A 1 78 ? 5.235 21.336 15.957 1.00 82.31 78 LEU A CA 1
ATOM 614 C C . LEU A 1 78 ? 4.411 20.728 14.817 1.00 82.31 78 LEU A C 1
ATOM 616 O O . LEU A 1 78 ? 4.981 20.290 13.826 1.00 82.31 78 LEU A O 1
ATOM 620 N N . LYS A 1 79 ? 3.075 20.780 14.913 1.00 78.00 79 LYS A N 1
ATOM 621 C CA . LYS A 1 79 ? 2.179 20.313 13.843 1.00 78.00 79 LYS A CA 1
ATOM 622 C C . LYS A 1 79 ? 2.396 21.066 12.529 1.00 78.00 79 LYS A C 1
ATOM 624 O O . LYS A 1 79 ? 2.359 20.457 11.470 1.00 78.00 79 LYS A O 1
ATOM 629 N N . LYS A 1 80 ? 2.622 22.383 12.579 1.00 81.44 80 LYS A N 1
ATOM 630 C CA . LYS A 1 80 ? 2.918 23.190 11.382 1.00 81.44 80 LYS A CA 1
ATOM 631 C C . LYS A 1 80 ? 4.272 22.837 10.773 1.00 81.44 80 LYS A C 1
ATOM 633 O O . LYS A 1 80 ? 4.373 22.761 9.552 1.00 81.44 80 LYS A O 1
ATOM 638 N N . ALA A 1 81 ? 5.284 22.616 11.609 1.00 79.88 81 ALA A N 1
ATOM 639 C CA . ALA A 1 81 ? 6.615 22.220 11.166 1.00 79.88 81 ALA A CA 1
ATOM 640 C C . ALA A 1 81 ? 6.603 20.831 10.508 1.00 79.88 81 ALA A C 1
ATOM 642 O O . ALA A 1 81 ? 7.252 20.648 9.484 1.00 79.88 81 ALA A O 1
ATOM 643 N N . SER A 1 82 ? 5.811 19.890 11.032 1.00 75.38 82 SER A N 1
ATOM 644 C CA . SER A 1 82 ? 5.694 18.540 10.468 1.00 75.38 82 SER A CA 1
ATOM 645 C C . SER A 1 82 ? 4.712 18.419 9.292 1.00 75.38 82 SER A C 1
ATOM 647 O O . SER A 1 82 ? 4.739 17.421 8.576 1.00 75.38 82 SER A O 1
ATOM 649 N N . ALA A 1 83 ? 3.873 19.428 9.027 1.00 64.88 83 ALA A N 1
ATOM 650 C CA . ALA A 1 83 ? 2.835 19.371 7.988 1.00 64.88 83 ALA A CA 1
ATOM 651 C C . ALA A 1 83 ? 3.353 19.291 6.533 1.00 64.88 83 ALA A C 1
ATOM 653 O O . ALA A 1 83 ? 2.556 19.027 5.641 1.00 64.88 83 ALA A O 1
ATOM 654 N N . HIS A 1 84 ? 4.654 19.494 6.280 1.00 65.06 84 HIS A N 1
ATOM 655 C CA . HIS A 1 84 ? 5.245 19.517 4.927 1.00 65.06 84 HIS A CA 1
ATOM 656 C C . HIS A 1 84 ? 6.378 18.499 4.730 1.00 65.06 84 HIS A C 1
ATOM 658 O O . HIS A 1 84 ? 7.158 18.617 3.787 1.00 65.06 84 HIS A O 1
ATOM 664 N N . VAL A 1 85 ? 6.494 17.501 5.612 1.00 67.81 85 VAL A N 1
ATOM 665 C CA . VAL A 1 85 ? 7.504 16.435 5.464 1.00 67.81 85 VAL A CA 1
ATOM 666 C C . VAL A 1 85 ? 7.244 15.615 4.194 1.00 67.81 85 VAL A C 1
ATOM 668 O O . VAL A 1 85 ? 8.171 15.175 3.517 1.00 67.81 85 VAL A O 1
ATOM 671 N N . ILE A 1 86 ? 5.973 15.473 3.812 1.00 71.44 86 ILE A N 1
ATOM 672 C CA . ILE A 1 86 ? 5.566 14.856 2.553 1.00 71.44 86 ILE A CA 1
ATOM 673 C C . ILE A 1 86 ? 5.361 15.961 1.518 1.00 71.44 86 ILE A C 1
ATOM 675 O O . ILE A 1 86 ? 4.564 16.874 1.720 1.00 71.44 86 ILE A O 1
ATOM 679 N N . VAL A 1 87 ? 6.057 15.856 0.385 1.00 80.88 87 VAL A N 1
ATOM 680 C CA . VAL A 1 87 ? 5.860 16.754 -0.763 1.00 80.88 87 VAL A CA 1
ATOM 681 C C . VAL A 1 87 ? 4.380 16.731 -1.161 1.00 80.88 87 VAL A C 1
ATOM 683 O O . VAL A 1 87 ? 3.821 15.649 -1.328 1.00 80.88 87 VAL A O 1
ATOM 686 N N . GLU A 1 88 ? 3.755 17.894 -1.371 1.00 83.62 88 GLU A N 1
ATOM 687 C CA . GLU A 1 88 ? 2.312 18.022 -1.668 1.00 83.62 88 GLU A CA 1
ATOM 688 C C . GLU A 1 88 ? 1.830 17.050 -2.760 1.00 83.62 88 GLU A C 1
ATOM 690 O O . GLU A 1 88 ? 0.777 16.425 -2.645 1.00 83.62 88 GLU A O 1
ATOM 695 N N . ASN A 1 89 ? 2.645 16.839 -3.798 1.00 85.38 89 ASN A N 1
ATOM 696 C CA . ASN A 1 89 ? 2.352 15.881 -4.866 1.00 85.38 89 ASN A CA 1
ATOM 697 C C . ASN A 1 89 ? 2.193 14.437 -4.366 1.00 85.38 89 ASN A C 1
ATOM 699 O O . ASN A 1 89 ? 1.315 13.721 -4.844 1.00 85.38 89 ASN A O 1
ATOM 703 N N . MET A 1 90 ? 3.019 14.006 -3.412 1.00 87.25 90 MET A N 1
ATOM 704 C CA . MET A 1 90 ? 2.935 12.674 -2.812 1.00 87.25 90 MET A CA 1
ATOM 705 C C . MET A 1 90 ? 1.713 12.562 -1.896 1.00 87.25 90 MET A C 1
ATOM 707 O O . MET A 1 90 ? 1.020 11.548 -1.930 1.00 87.25 90 MET A O 1
ATOM 711 N N . GLN A 1 91 ? 1.388 13.616 -1.143 1.00 88.00 91 GLN A N 1
ATOM 712 C CA . GLN A 1 91 ? 0.173 13.641 -0.327 1.00 88.00 91 GLN A CA 1
ATOM 713 C C . GLN A 1 91 ? -1.087 13.523 -1.197 1.00 88.00 91 GLN A C 1
ATOM 715 O O . GLN A 1 91 ? -1.965 12.712 -0.901 1.00 88.00 91 GLN A O 1
ATOM 720 N N . ASN A 1 92 ? -1.142 14.261 -2.308 1.00 92.88 92 ASN A N 1
ATOM 721 C CA . ASN A 1 92 ? -2.224 14.165 -3.288 1.00 92.88 92 ASN A CA 1
ATOM 722 C C . ASN A 1 92 ? -2.292 12.769 -3.927 1.00 92.88 92 ASN A C 1
ATOM 724 O O . ASN A 1 92 ? -3.379 12.237 -4.151 1.00 92.88 92 ASN A O 1
ATOM 728 N N . GLU A 1 93 ? -1.143 12.143 -4.202 1.00 94.50 93 GLU A N 1
ATOM 729 C CA . GLU A 1 93 ? -1.084 10.770 -4.710 1.00 94.50 93 GLU A CA 1
ATOM 730 C C . GLU A 1 93 ? -1.647 9.762 -3.695 1.00 94.50 93 GLU A C 1
ATOM 732 O O . GLU A 1 93 ? -2.432 8.892 -4.078 1.00 94.50 93 GLU A O 1
ATOM 737 N N . TYR A 1 94 ? -1.326 9.908 -2.406 1.00 94.88 94 TYR A N 1
ATOM 738 C CA . TYR A 1 94 ? -1.878 9.063 -1.344 1.00 94.88 94 TYR A CA 1
ATOM 739 C C . TYR A 1 94 ? -3.373 9.274 -1.135 1.00 94.88 94 TYR A C 1
ATOM 741 O O . TYR A 1 94 ? -4.102 8.292 -1.020 1.00 94.88 94 TYR A O 1
ATOM 749 N N . GLN A 1 95 ? -3.852 10.518 -1.148 1.00 95.56 95 GLN A N 1
ATOM 750 C CA . GLN A 1 95 ? -5.286 10.806 -1.072 1.00 95.56 95 GLN A CA 1
ATOM 751 C C . GLN A 1 95 ? -6.035 10.191 -2.254 1.00 95.56 95 GLN A C 1
ATOM 753 O O . GLN A 1 95 ? -7.020 9.488 -2.054 1.00 95.56 95 GLN A O 1
ATOM 758 N N . ARG A 1 96 ? -5.523 10.364 -3.478 1.00 97.50 96 ARG A N 1
ATOM 759 C CA . ARG A 1 96 ? -6.113 9.763 -4.679 1.00 97.50 96 ARG A CA 1
ATOM 760 C C . ARG A 1 96 ? -6.157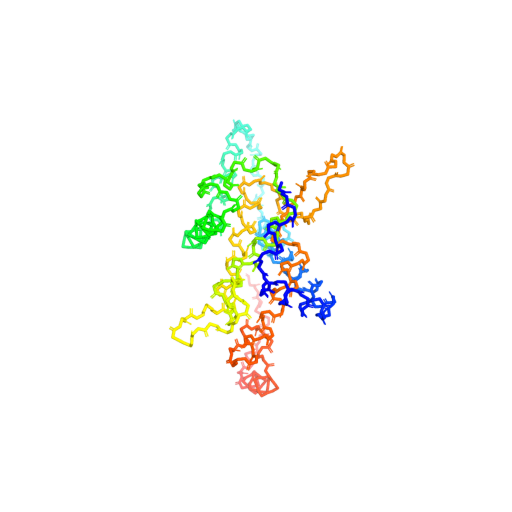 8.236 -4.595 1.00 97.50 96 ARG A C 1
ATOM 762 O O . ARG A 1 96 ? -7.161 7.637 -4.969 1.00 97.50 96 ARG A O 1
ATOM 769 N N . ASN A 1 97 ? -5.080 7.605 -4.127 1.00 97.88 97 ASN A N 1
ATOM 770 C CA . ASN A 1 97 ? -5.031 6.155 -3.941 1.00 97.88 97 ASN A CA 1
ATOM 771 C C . ASN A 1 97 ? -6.014 5.689 -2.856 1.00 97.88 97 ASN A C 1
ATOM 773 O O . ASN A 1 97 ? -6.676 4.676 -3.053 1.00 97.88 97 ASN A O 1
ATOM 777 N N . TRP A 1 98 ? -6.155 6.435 -1.756 1.00 98.00 98 TRP A N 1
ATOM 778 C CA . TRP A 1 98 ? -7.154 6.154 -0.721 1.00 98.00 98 TRP A CA 1
ATOM 779 C C . TRP A 1 98 ? -8.580 6.228 -1.277 1.00 98.00 98 TRP A C 1
ATOM 781 O O . TRP A 1 98 ? -9.337 5.281 -1.102 1.00 98.00 98 TRP A O 1
ATOM 791 N N . THR A 1 99 ? -8.923 7.281 -2.024 1.00 98.25 99 THR A N 1
ATOM 792 C CA . THR A 1 99 ? -10.241 7.414 -2.668 1.00 98.25 99 THR A CA 1
ATOM 793 C C . THR A 1 99 ? -10.536 6.249 -3.617 1.00 98.25 99 THR A C 1
ATOM 795 O O . THR A 1 99 ? -11.600 5.649 -3.546 1.00 98.25 99 THR A O 1
ATOM 798 N N . GLN A 1 100 ? -9.574 5.848 -4.454 1.00 98.31 100 GLN A N 1
ATOM 799 C CA . GLN A 1 100 ? -9.760 4.689 -5.339 1.00 98.31 100 GLN A CA 1
ATOM 800 C C . GLN A 1 100 ? -9.933 3.370 -4.576 1.00 98.31 100 GLN A C 1
ATOM 802 O O . GLN A 1 100 ? -10.556 2.439 -5.086 1.00 98.31 100 GLN A O 1
ATOM 807 N N . PHE A 1 101 ? -9.330 3.250 -3.393 1.00 98.50 101 PHE A N 1
ATOM 808 C CA . PHE A 1 101 ? -9.505 2.086 -2.535 1.00 98.50 101 PHE A CA 1
ATOM 809 C C . PHE A 1 101 ? -10.904 2.057 -1.914 1.00 98.50 101 PHE A C 1
ATOM 811 O O . PHE A 1 101 ? -11.539 1.004 -1.917 1.00 98.50 101 PHE A O 1
ATOM 818 N N . THR A 1 102 ? -11.412 3.191 -1.427 1.00 98.44 102 THR A N 1
ATOM 819 C CA . THR A 1 102 ? -12.746 3.247 -0.818 1.00 98.44 102 THR A CA 1
ATOM 820 C C . THR A 1 102 ? -13.858 3.041 -1.844 1.00 98.44 102 THR A C 1
ATOM 822 O O . THR A 1 102 ? -14.778 2.267 -1.592 1.00 98.44 102 THR A O 1
ATOM 825 N N . GLU A 1 103 ? -13.725 3.627 -3.038 1.00 98.50 103 GLU A N 1
ATOM 826 C CA . GLU A 1 103 ? -14.610 3.366 -4.185 1.00 98.50 103 GLU A CA 1
ATOM 827 C C . GLU A 1 103 ? -14.644 1.875 -4.541 1.00 98.50 103 GLU A C 1
ATOM 829 O O . GLU A 1 103 ? -15.708 1.294 -4.738 1.00 98.50 103 GLU A O 1
ATOM 834 N N . PHE A 1 104 ? -13.476 1.230 -4.571 1.00 97.88 104 PHE A N 1
ATOM 835 C CA . PHE A 1 104 ? -13.379 -0.201 -4.832 1.00 97.88 104 PHE A CA 1
ATOM 836 C C . PHE A 1 104 ? -14.031 -1.053 -3.732 1.00 97.88 104 PHE A C 1
ATOM 838 O O . PHE A 1 104 ? -14.659 -2.068 -4.035 1.00 97.88 104 PHE A O 1
ATOM 845 N N . CYS A 1 105 ? -13.913 -0.652 -2.462 1.00 97.94 105 CYS A N 1
ATOM 846 C CA . CYS A 1 105 ? -14.585 -1.340 -1.358 1.00 97.94 105 CYS A CA 1
ATOM 847 C C . CYS A 1 105 ? -16.112 -1.277 -1.496 1.00 97.94 105 CYS A C 1
ATOM 849 O O . CYS A 1 105 ? -16.774 -2.293 -1.275 1.00 97.94 105 CYS A O 1
ATOM 851 N N . ALA A 1 106 ? -16.658 -0.131 -1.913 1.00 97.81 106 ALA A N 1
ATOM 852 C CA . ALA A 1 106 ? -18.081 0.008 -2.218 1.00 97.81 106 ALA A CA 1
ATOM 853 C C . ALA A 1 106 ? -18.488 -0.843 -3.438 1.00 97.81 106 ALA A C 1
ATOM 855 O O . ALA A 1 106 ? -19.476 -1.572 -3.394 1.00 97.81 106 ALA A O 1
ATOM 856 N N . GLU A 1 107 ? -17.678 -0.859 -4.504 1.00 96.88 107 GLU A N 1
ATOM 857 C CA . GLU A 1 107 ? -17.930 -1.663 -5.715 1.00 96.88 107 GLU A CA 1
ATOM 858 C C . GLU A 1 107 ? -17.983 -3.184 -5.446 1.00 96.88 107 GLU A C 1
ATOM 860 O O . GLU A 1 107 ? -18.684 -3.933 -6.138 1.00 96.88 107 GLU A O 1
ATOM 865 N N . LEU A 1 108 ? -17.223 -3.664 -4.458 1.00 95.25 108 LEU A N 1
ATOM 866 C CA . LEU A 1 108 ? -17.253 -5.060 -4.012 1.00 95.25 108 LEU A CA 1
ATOM 867 C C . LEU A 1 108 ? -18.324 -5.348 -2.950 1.00 95.25 108 LEU A C 1
ATOM 869 O O . LEU A 1 108 ? -18.511 -6.513 -2.599 1.00 95.25 108 LEU A O 1
ATOM 873 N N . GLY A 1 109 ? -19.030 -4.326 -2.462 1.00 96.44 109 GLY A N 1
ATOM 874 C CA . GLY A 1 109 ? -20.043 -4.459 -1.417 1.00 96.44 109 GLY A CA 1
ATOM 875 C C . GLY A 1 109 ? -19.466 -4.718 -0.022 1.00 96.44 109 GLY A C 1
ATOM 876 O O . GLY A 1 109 ? -20.163 -5.262 0.831 1.00 96.44 109 GLY A O 1
ATOM 877 N N . TYR A 1 110 ? -18.199 -4.362 0.227 1.00 95.88 110 TYR A N 1
ATOM 878 C CA . TYR A 1 110 ? -17.641 -4.373 1.587 1.00 95.88 110 TYR A CA 1
ATOM 879 C C . TYR A 1 110 ? -18.250 -3.268 2.453 1.00 95.88 110 TYR A C 1
ATOM 881 O O . TYR A 1 110 ? -18.387 -3.428 3.665 1.00 95.88 110 TYR A O 1
ATOM 889 N N . VAL A 1 111 ? -18.624 -2.163 1.818 1.00 97.56 111 VAL A N 1
ATOM 890 C CA . VAL A 1 111 ? -19.353 -1.036 2.399 1.00 97.56 111 VAL A CA 1
ATOM 891 C C . VAL A 1 111 ? -20.445 -0.590 1.424 1.00 97.56 111 VAL A C 1
ATOM 893 O O . VAL A 1 111 ? -20.395 -0.967 0.252 1.00 97.56 111 VAL A O 1
ATOM 896 N N . GLU A 1 112 ? -21.435 0.170 1.896 1.00 97.31 112 GLU A N 1
ATOM 897 C CA . GLU A 1 112 ? -22.499 0.700 1.031 1.00 97.31 112 GLU A CA 1
ATOM 898 C C . GLU A 1 112 ? -21.987 1.894 0.220 1.00 97.31 112 GLU A C 1
ATOM 900 O O . GLU A 1 112 ? -22.063 1.874 -1.008 1.00 97.31 112 GLU A O 1
ATOM 905 N N . GLU A 1 113 ? -21.389 2.880 0.893 1.00 98.12 113 GLU A N 1
ATOM 906 C CA . GLU A 1 113 ? -20.799 4.062 0.263 1.00 98.12 113 GLU A CA 1
ATOM 907 C C . GLU A 1 113 ? -19.280 4.140 0.519 1.00 98.12 113 GLU A C 1
ATOM 909 O O . GLU A 1 113 ? -18.790 3.643 1.538 1.00 98.12 113 GLU A O 1
ATOM 914 N N . PRO A 1 114 ? -18.484 4.773 -0.366 1.00 98.00 114 PRO A N 1
ATOM 915 C CA . PRO A 1 114 ? -17.036 4.903 -0.177 1.00 98.00 114 PRO A CA 1
ATOM 916 C C . PRO A 1 114 ? -16.649 5.558 1.160 1.00 98.00 114 PRO A C 1
ATOM 918 O O . PRO A 1 114 ? -15.658 5.176 1.785 1.00 98.00 114 PRO A O 1
ATOM 921 N N . GLU A 1 115 ? -17.426 6.534 1.626 1.00 97.06 115 GLU A N 1
ATOM 922 C CA . GLU A 1 115 ? -17.185 7.246 2.883 1.00 97.06 115 GLU A CA 1
ATOM 923 C C . GLU A 1 115 ? -17.327 6.338 4.114 1.00 97.06 115 GLU A C 1
ATOM 925 O O . GLU A 1 115 ? -16.702 6.593 5.147 1.00 97.06 115 GLU A O 1
ATOM 930 N N . ASP A 1 116 ? -18.081 5.240 4.006 1.00 97.50 116 ASP A N 1
ATOM 931 C CA . ASP A 1 116 ? -18.306 4.318 5.118 1.00 97.50 116 ASP A CA 1
ATOM 932 C C . ASP A 1 116 ? -17.048 3.560 5.535 1.00 97.50 116 ASP A C 1
ATOM 934 O O . ASP A 1 116 ? -16.970 3.085 6.668 1.00 97.50 116 ASP A O 1
ATOM 938 N N . VAL A 1 117 ? -16.021 3.497 4.679 1.00 97.50 117 VAL A N 1
ATOM 939 C CA . VAL A 1 117 ? -14.725 2.917 5.058 1.00 97.50 117 VAL A CA 1
ATOM 940 C C . VAL A 1 117 ? -14.100 3.681 6.228 1.00 97.50 117 VAL A C 1
ATOM 942 O O . VAL A 1 117 ? -13.537 3.061 7.131 1.00 97.50 117 VAL A O 1
ATOM 945 N N . ASP A 1 118 ? -14.219 5.012 6.252 1.00 97.12 118 ASP A N 1
ATOM 946 C CA . ASP A 1 118 ? -13.702 5.827 7.357 1.00 97.12 118 ASP A CA 1
ATOM 947 C C . ASP A 1 118 ? -14.558 5.649 8.631 1.00 97.12 118 ASP A C 1
ATOM 949 O O . ASP A 1 118 ? -14.026 5.689 9.743 1.00 97.12 118 ASP A O 1
ATOM 953 N N . ASN A 1 119 ? -15.857 5.346 8.484 1.00 97.25 119 ASN A N 1
ATOM 954 C CA . ASN A 1 119 ? -16.778 5.065 9.596 1.00 97.25 119 ASN A CA 1
ATOM 955 C C . ASN A 1 119 ? -16.479 3.735 10.313 1.00 97.25 119 ASN A C 1
ATOM 957 O O . ASN A 1 119 ? -16.953 3.518 11.431 1.00 97.25 119 ASN A O 1
ATOM 961 N N . LEU A 1 120 ? -15.677 2.849 9.707 1.00 96.06 120 LEU A N 1
ATOM 962 C CA . LEU A 1 120 ? -15.233 1.607 10.344 1.00 96.06 120 LEU A CA 1
ATOM 963 C C . LEU A 1 120 ? -14.254 1.861 11.498 1.00 96.06 120 LEU A C 1
ATOM 965 O O . LEU A 1 120 ? -14.144 1.020 12.383 1.00 96.06 120 LEU A O 1
ATOM 969 N N . TYR A 1 121 ? -13.543 2.992 11.533 1.00 95.19 121 TYR A N 1
ATOM 970 C CA . TYR A 1 121 ? -12.621 3.300 12.627 1.00 95.19 121 TYR A CA 1
ATOM 971 C C . TYR A 1 121 ? -13.387 3.712 13.905 1.00 95.19 121 TYR A C 1
ATOM 973 O O . TYR A 1 121 ? -14.261 4.577 13.840 1.00 95.19 121 TYR A O 1
ATOM 981 N N . PRO A 1 122 ? -13.074 3.147 15.093 1.00 94.62 122 PRO A N 1
ATOM 982 C CA . PRO A 1 122 ? -11.920 2.292 15.410 1.00 94.62 122 PRO A CA 1
ATOM 983 C C . PRO A 1 122 ? -12.143 0.778 15.253 1.00 94.62 122 PRO A C 1
ATOM 985 O O . PRO A 1 122 ? -11.201 0.009 15.408 1.00 94.62 122 PRO A O 1
ATOM 988 N N . ASN A 1 123 ? -13.361 0.331 14.948 1.00 95.06 123 ASN A N 1
ATOM 989 C CA . ASN A 1 123 ? -13.739 -1.085 14.879 1.00 95.06 123 ASN A CA 1
ATOM 990 C C . ASN A 1 123 ? -13.536 -1.678 13.478 1.00 95.06 123 ASN A C 1
ATOM 992 O O . ASN A 1 123 ? -14.478 -2.129 12.821 1.00 95.06 123 ASN A O 1
ATOM 996 N N . ILE A 1 124 ? -12.294 -1.654 13.012 1.00 96.12 124 ILE A N 1
ATOM 997 C CA . ILE A 1 124 ? -11.956 -2.084 11.658 1.00 96.12 124 ILE A CA 1
ATOM 998 C C . ILE A 1 124 ? -12.021 -3.623 11.561 1.00 96.12 124 ILE A C 1
ATOM 1000 O O . ILE A 1 124 ? -11.522 -4.309 12.457 1.00 96.12 124 ILE A O 1
ATOM 1004 N N . PRO A 1 125 ? -12.621 -4.187 10.494 1.00 96.75 125 PRO A N 1
ATOM 1005 C CA . PRO A 1 125 ? -12.760 -5.632 10.331 1.00 96.75 125 PRO A CA 1
ATOM 1006 C C . PRO A 1 125 ? -11.426 -6.385 10.279 1.00 96.75 125 PRO A C 1
ATOM 1008 O O . PRO A 1 125 ? -10.433 -5.899 9.738 1.00 96.75 125 PRO A O 1
ATOM 1011 N N . SER A 1 126 ? -11.420 -7.619 10.785 1.00 96.50 126 SER A N 1
ATOM 1012 C CA . SER A 1 126 ? -10.235 -8.487 10.803 1.00 96.50 126 SER A CA 1
ATOM 1013 C C . SER A 1 126 ? -9.690 -8.806 9.408 1.00 96.50 126 SER A C 1
ATOM 1015 O O . SER A 1 126 ? -8.489 -9.017 9.239 1.00 96.50 126 SER A O 1
ATOM 1017 N N . ASP A 1 127 ? -10.567 -8.818 8.407 1.00 96.75 127 ASP A N 1
ATOM 1018 C CA . ASP A 1 127 ? -10.293 -9.138 7.013 1.00 96.75 127 ASP A CA 1
ATOM 1019 C C . ASP A 1 127 ? -9.882 -7.925 6.167 1.00 96.75 127 ASP A C 1
ATOM 1021 O O . ASP A 1 127 ? -9.547 -8.098 4.995 1.00 96.75 127 ASP A O 1
ATOM 1025 N N . PHE A 1 128 ? -9.798 -6.727 6.752 1.00 97.62 128 PHE A N 1
ATOM 1026 C CA . PHE A 1 128 ? -9.368 -5.510 6.059 1.00 97.62 128 PHE A CA 1
ATOM 1027 C C . PHE A 1 128 ? -8.017 -5.642 5.317 1.00 97.62 128 PHE A C 1
ATOM 1029 O O . PHE A 1 128 ? -7.916 -5.159 4.185 1.00 97.62 128 PHE A O 1
ATOM 1036 N N . PRO A 1 129 ? -6.984 -6.346 5.842 1.00 97.62 129 PRO A N 1
ATOM 1037 C CA . PRO A 1 129 ? -5.775 -6.644 5.067 1.00 97.62 129 PRO A CA 1
ATOM 1038 C C .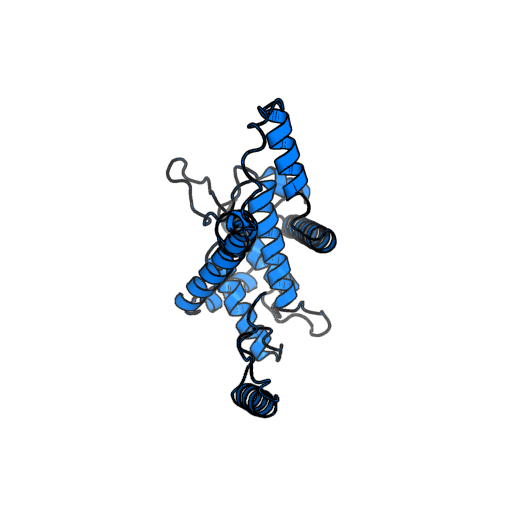 PRO A 1 129 ? -6.047 -7.372 3.743 1.00 97.62 129 PRO A C 1
ATOM 1040 O O . PRO A 1 129 ? -5.391 -7.118 2.732 1.00 97.62 129 PRO A O 1
ATOM 1043 N N . THR A 1 130 ? -7.041 -8.259 3.725 1.00 96.69 130 THR A N 1
ATOM 1044 C CA . THR A 1 130 ? -7.449 -8.988 2.521 1.00 96.69 130 THR A CA 1
ATOM 1045 C C . THR A 1 130 ? -8.059 -8.038 1.496 1.00 96.69 130 THR A C 1
ATOM 1047 O O . THR A 1 130 ? -7.763 -8.167 0.310 1.00 96.69 130 THR A O 1
ATOM 1050 N N . TRP A 1 131 ? -8.839 -7.042 1.929 1.00 97.75 131 TRP A N 1
ATOM 1051 C CA . TRP A 1 131 ? -9.416 -6.034 1.032 1.00 97.75 131 TRP A CA 1
ATOM 1052 C C . TRP A 1 131 ? -8.318 -5.230 0.330 1.00 97.75 131 TRP A C 1
ATOM 1054 O O . TRP A 1 131 ? -8.386 -5.011 -0.880 1.00 97.75 131 TRP A O 1
ATOM 1064 N N . ILE A 1 132 ? -7.261 -4.861 1.066 1.00 98.25 132 ILE A N 1
ATOM 1065 C CA . ILE A 1 132 ? -6.084 -4.170 0.518 1.00 98.25 132 ILE A CA 1
ATOM 1066 C C . ILE A 1 132 ? -5.396 -5.043 -0.540 1.00 98.25 132 ILE A C 1
ATOM 1068 O O . ILE A 1 132 ? -5.139 -4.578 -1.651 1.00 98.25 132 ILE A O 1
ATOM 1072 N N . ALA A 1 133 ? -5.115 -6.311 -0.221 1.00 97.44 133 ALA A N 1
ATOM 1073 C CA . ALA A 1 133 ? -4.463 -7.229 -1.156 1.00 97.44 133 ALA A CA 1
ATOM 1074 C C . ALA A 1 133 ? -5.303 -7.438 -2.429 1.00 97.44 133 ALA A C 1
ATOM 1076 O O . ALA A 1 133 ? -4.773 -7.373 -3.539 1.00 97.44 133 ALA A O 1
ATOM 1077 N N . ILE A 1 134 ? -6.619 -7.612 -2.279 1.00 97.25 134 ILE A N 1
ATOM 1078 C CA . ILE A 1 134 ? -7.566 -7.767 -3.387 1.00 97.25 134 ILE A CA 1
ATOM 1079 C C . ILE A 1 134 ? -7.622 -6.505 -4.263 1.00 97.25 134 ILE A C 1
ATOM 1081 O O . ILE A 1 134 ? -7.631 -6.608 -5.491 1.00 97.25 134 ILE A O 1
ATOM 1085 N N . TRP A 1 135 ? -7.603 -5.311 -3.669 1.00 98.25 135 TRP A N 1
ATOM 1086 C CA . TRP A 1 135 ? -7.560 -4.056 -4.422 1.00 98.25 135 TRP A CA 1
ATOM 1087 C C . TRP A 1 135 ? -6.279 -3.920 -5.252 1.00 98.25 135 TRP A C 1
ATOM 1089 O O . TRP A 1 135 ? -6.336 -3.608 -6.447 1.00 98.25 135 TRP A O 1
ATOM 1099 N N . ILE A 1 136 ? -5.122 -4.223 -4.655 1.00 98.12 136 ILE A N 1
ATOM 1100 C CA . ILE A 1 136 ? -3.843 -4.224 -5.375 1.00 98.12 136 ILE A CA 1
ATOM 1101 C C . ILE A 1 136 ? -3.865 -5.289 -6.483 1.00 98.12 136 ILE A C 1
ATOM 1103 O O . ILE A 1 136 ? -3.431 -5.013 -7.601 1.00 98.12 136 ILE A O 1
ATOM 1107 N N . MET A 1 137 ? -4.432 -6.473 -6.232 1.00 96.56 137 MET A N 1
ATOM 1108 C CA . MET A 1 137 ? -4.627 -7.522 -7.243 1.00 96.56 137 MET A CA 1
ATOM 1109 C C . MET A 1 137 ? -5.497 -7.071 -8.413 1.00 96.56 137 MET A C 1
ATOM 1111 O O . MET A 1 137 ? -5.145 -7.294 -9.575 1.00 96.56 137 MET A O 1
ATOM 1115 N N . ASN A 1 138 ? -6.583 -6.354 -8.139 1.00 96.56 138 ASN A N 1
ATOM 1116 C CA . ASN A 1 138 ? -7.458 -5.834 -9.180 1.00 96.56 138 ASN A CA 1
ATOM 1117 C C . ASN A 1 138 ? -6.726 -4.890 -10.148 1.00 96.56 138 ASN A C 1
ATOM 1119 O O . ASN A 1 138 ? -6.964 -4.937 -11.354 1.00 96.56 138 ASN A O 1
ATOM 1123 N N . LYS A 1 139 ? -5.801 -4.061 -9.656 1.00 96.81 139 LYS A N 1
ATOM 1124 C CA . LYS A 1 139 ? -5.090 -3.079 -10.493 1.00 96.81 139 LYS A CA 1
ATOM 1125 C C . LYS A 1 139 ? -3.784 -3.605 -11.092 1.00 96.81 139 LYS A C 1
ATOM 1127 O O . LYS A 1 139 ? -3.431 -3.232 -12.210 1.00 96.81 139 LYS A O 1
ATOM 1132 N N . ALA A 1 140 ? -3.045 -4.421 -10.346 1.00 96.38 140 ALA A N 1
ATOM 1133 C CA . ALA A 1 140 ? -1.670 -4.779 -10.681 1.00 96.38 140 ALA A CA 1
ATOM 1134 C C . ALA A 1 140 ? -1.522 -6.189 -11.255 1.00 96.38 140 ALA A C 1
ATOM 1136 O O . ALA A 1 140 ? -0.578 -6.419 -12.006 1.00 96.38 140 ALA A O 1
ATOM 1137 N N . ASP A 1 141 ? -2.404 -7.129 -10.919 1.00 95.25 141 ASP A N 1
ATOM 1138 C CA . ASP A 1 141 ? -2.240 -8.525 -11.330 1.00 95.25 141 ASP A CA 1
ATOM 1139 C C . ASP A 1 141 ? -2.838 -8.805 -12.712 1.00 95.25 141 ASP A C 1
ATOM 1141 O O . ASP A 1 141 ? -3.761 -8.116 -13.150 1.00 95.25 141 ASP A O 1
ATOM 1145 N N . GLU A 1 142 ? -2.340 -9.854 -13.362 1.00 94.25 142 GLU A N 1
ATOM 1146 C CA . GLU A 1 142 ? -2.870 -10.376 -14.627 1.00 94.25 142 GLU A CA 1
ATOM 1147 C C . GLU A 1 142 ? -4.169 -11.151 -14.417 1.00 94.25 142 GLU A C 1
ATOM 1149 O O . GLU A 1 142 ? -4.918 -11.361 -15.362 1.00 94.25 142 GLU A O 1
ATOM 1154 N N . LEU A 1 143 ? -4.451 -11.590 -13.190 1.00 94.31 143 LEU A N 1
ATOM 1155 C CA . LEU A 1 143 ? -5.652 -12.347 -12.867 1.00 94.31 143 LEU A CA 1
ATOM 1156 C C . LEU A 1 143 ? -6.786 -11.417 -12.440 1.00 94.31 143 LEU A C 1
ATOM 1158 O O . LEU A 1 143 ? -6.621 -10.506 -11.625 1.00 94.31 143 LEU A O 1
ATOM 1162 N N . ASP A 1 144 ? -7.960 -11.655 -13.010 1.00 93.62 144 ASP A N 1
ATOM 1163 C CA . ASP A 1 144 ? -9.195 -10.980 -12.650 1.00 93.62 144 ASP A CA 1
ATOM 1164 C C . ASP A 1 144 ? -9.686 -11.483 -11.289 1.00 93.62 144 ASP A C 1
ATOM 1166 O 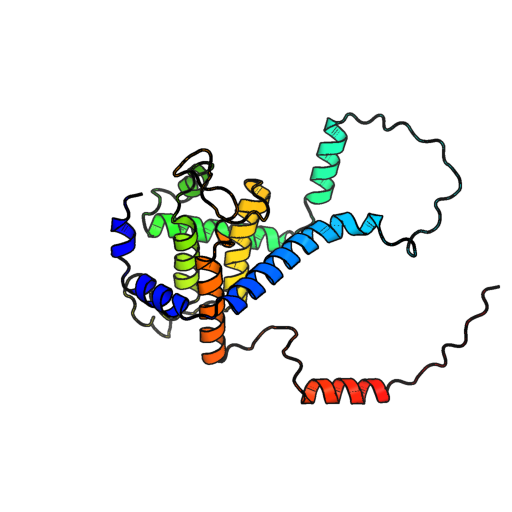O . ASP A 1 144 ? -9.840 -12.683 -11.062 1.00 93.62 144 ASP A O 1
ATOM 1170 N N . VAL A 1 145 ? -9.931 -10.553 -10.368 1.00 93.38 145 VAL A N 1
ATOM 1171 C CA . VAL A 1 145 ? -10.283 -10.868 -8.975 1.00 93.38 145 VAL A CA 1
ATOM 1172 C C . VAL A 1 145 ? -11.616 -11.610 -8.884 1.00 93.38 145 VAL A C 1
ATOM 1174 O O . VAL A 1 145 ? -11.776 -12.492 -8.039 1.00 93.38 145 VAL A O 1
ATOM 1177 N N . ARG A 1 146 ? -12.575 -11.267 -9.753 1.00 91.38 146 ARG A N 1
ATOM 1178 C CA . ARG A 1 146 ? -13.937 -11.810 -9.713 1.00 91.38 146 ARG A CA 1
ATOM 1179 C C . ARG A 1 146 ? -13.990 -13.220 -10.298 1.00 91.38 146 ARG A C 1
ATOM 1181 O O . ARG A 1 146 ? -14.632 -14.103 -9.741 1.00 91.38 146 ARG A O 1
ATOM 1188 N N . THR A 1 147 ? -13.307 -13.444 -11.415 1.00 92.81 147 THR A N 1
ATOM 1189 C CA . THR A 1 147 ? -13.390 -14.689 -12.193 1.00 92.81 147 THR A CA 1
ATOM 1190 C C . THR A 1 147 ? -12.226 -15.645 -11.960 1.00 92.81 147 THR A C 1
ATOM 1192 O O . THR A 1 147 ? -12.356 -16.833 -12.256 1.00 92.81 147 THR A O 1
ATOM 1195 N N . GLY A 1 148 ? -11.086 -15.150 -11.474 1.00 90.56 148 GLY A N 1
ATOM 1196 C CA . GLY A 1 148 ? -9.842 -15.913 -11.360 1.00 90.56 148 GLY A CA 1
ATOM 1197 C C . GLY A 1 148 ? -9.185 -16.267 -12.685 1.00 90.56 148 GLY A C 1
ATOM 1198 O O . GLY A 1 148 ? -8.293 -17.110 -12.717 1.00 90.56 148 GLY A O 1
ATOM 1199 N N . LYS A 1 149 ? -9.634 -15.666 -13.787 1.00 94.00 149 LYS A N 1
ATOM 1200 C CA . LYS A 1 149 ? -9.083 -15.905 -15.121 1.00 94.00 149 LYS A CA 1
ATOM 1201 C C . LYS A 1 149 ? -8.091 -14.805 -15.492 1.00 94.00 149 LYS A C 1
ATOM 1203 O O . LYS A 1 149 ? -8.181 -13.708 -14.941 1.00 94.00 149 LYS A O 1
ATOM 1208 N N . PRO A 1 150 ? -7.175 -15.061 -16.439 1.00 95.19 150 PRO A N 1
ATOM 1209 C CA . PRO A 1 150 ? -6.358 -14.004 -17.017 1.00 95.19 150 PRO A CA 1
ATOM 1210 C C . PRO A 1 150 ? -7.237 -12.876 -17.567 1.00 95.19 150 PRO A C 1
ATOM 1212 O O . PRO A 1 150 ? -8.226 -13.135 -18.260 1.00 95.19 150 PRO A O 1
ATOM 1215 N N . LYS A 1 151 ? -6.878 -11.639 -17.236 1.00 94.94 151 LYS A N 1
ATOM 1216 C CA . LYS A 1 151 ? -7.460 -10.419 -17.786 1.00 94.94 151 LYS A CA 1
ATOM 1217 C C . LYS A 1 151 ? -7.154 -10.330 -19.271 1.00 94.94 151 LYS A C 1
ATOM 1219 O O . LYS A 1 151 ? -6.197 -10.918 -19.779 1.00 94.94 151 LYS A O 1
ATOM 1224 N N . ASP A 1 152 ? -7.988 -9.566 -19.960 1.00 94.69 152 ASP A N 1
ATOM 1225 C CA . ASP A 1 152 ? -7.751 -9.262 -21.359 1.00 94.69 152 ASP A CA 1
ATOM 1226 C C . ASP A 1 152 ? -6.425 -8.485 -21.510 1.00 94.69 152 ASP A C 1
ATOM 1228 O O . ASP A 1 152 ? -6.218 -7.509 -20.783 1.00 94.69 152 ASP A O 1
ATOM 1232 N N . PRO A 1 153 ? -5.533 -8.868 -22.445 1.00 92.19 153 PRO A N 1
ATOM 1233 C CA . PRO A 1 153 ? -4.264 -8.173 -22.673 1.00 92.19 153 PRO A CA 1
ATOM 1234 C C . PRO A 1 153 ? -4.394 -6.679 -23.007 1.00 92.19 153 PRO A C 1
ATOM 1236 O O . PRO A 1 153 ? -3.413 -5.946 -22.899 1.00 92.19 153 PRO A O 1
ATOM 1239 N N . SER A 1 154 ? -5.573 -6.216 -23.438 1.00 94.81 154 SER A N 1
ATOM 1240 C CA . SER A 1 154 ? -5.846 -4.797 -23.697 1.00 94.81 154 SER A CA 1
ATOM 1241 C C . SER A 1 154 ? -5.987 -3.960 -22.423 1.00 94.81 154 SER A C 1
ATOM 1243 O O . SER A 1 154 ? -5.858 -2.735 -22.477 1.00 94.81 154 SER A O 1
ATOM 1245 N N . ILE A 1 155 ? -6.231 -4.594 -21.273 1.00 92.50 155 ILE A N 1
ATOM 1246 C CA . ILE A 1 155 ? -6.346 -3.913 -19.987 1.00 92.50 155 ILE A CA 1
ATOM 1247 C C . ILE A 1 155 ? -4.937 -3.640 -19.459 1.00 92.50 155 ILE A C 1
ATOM 1249 O O . ILE A 1 155 ? -4.179 -4.551 -19.134 1.00 92.50 155 ILE A O 1
ATOM 1253 N N . ALA A 1 156 ? -4.579 -2.359 -19.361 1.00 90.69 156 ALA A N 1
ATOM 1254 C CA . ALA A 1 156 ? -3.291 -1.957 -18.815 1.00 90.69 156 ALA A CA 1
ATOM 1255 C C . ALA A 1 156 ? -3.189 -2.330 -17.326 1.00 90.69 156 ALA A C 1
ATOM 1257 O O . ALA A 1 156 ? -4.010 -1.912 -16.508 1.00 90.69 156 ALA A O 1
ATOM 1258 N N . HIS A 1 157 ? -2.142 -3.075 -16.975 1.00 94.06 157 HIS A N 1
ATOM 1259 C CA . HIS A 1 157 ? -1.799 -3.382 -15.590 1.00 94.06 157 HIS A CA 1
ATOM 1260 C C . HIS A 1 157 ? -0.865 -2.315 -15.028 1.00 94.06 157 HIS A C 1
ATOM 1262 O O . HIS A 1 157 ? 0.059 -1.868 -15.713 1.00 94.06 157 HIS A O 1
ATOM 1268 N N . VAL A 1 158 ? -1.053 -1.942 -13.761 1.00 96.12 158 VAL A N 1
ATOM 1269 C CA . VAL A 1 158 ? -0.094 -1.045 -13.105 1.00 96.12 158 VAL A CA 1
ATOM 1270 C C . VAL A 1 158 ? 1.233 -1.765 -12.832 1.00 96.12 158 VAL A C 1
ATOM 1272 O O . VAL A 1 158 ? 1.290 -2.997 -12.737 1.00 96.12 158 VAL A O 1
ATOM 1275 N N . THR A 1 159 ? 2.311 -0.991 -12.730 1.00 95.81 159 THR A N 1
ATOM 1276 C CA . THR A 1 159 ? 3.652 -1.490 -12.394 1.00 95.81 159 THR A CA 1
ATOM 1277 C C . THR A 1 159 ? 3.734 -1.891 -10.922 1.00 95.81 159 THR A C 1
ATOM 1279 O O . THR A 1 159 ? 2.901 -1.481 -10.103 1.00 95.81 159 THR A O 1
ATOM 1282 N N . TYR A 1 160 ? 4.763 -2.655 -10.553 1.00 95.19 160 TYR A N 1
ATOM 1283 C CA . TYR A 1 160 ? 5.039 -2.966 -9.150 1.00 95.19 160 TYR A CA 1
ATOM 1284 C C . TYR A 1 160 ? 5.258 -1.693 -8.323 1.00 95.19 160 TYR A C 1
ATOM 1286 O O . TYR A 1 160 ? 4.715 -1.566 -7.227 1.00 95.19 160 TYR A O 1
ATOM 1294 N N . GLY A 1 161 ? 5.971 -0.706 -8.875 1.00 93.31 161 GLY A N 1
ATOM 1295 C CA . GLY A 1 161 ? 6.184 0.581 -8.207 1.00 93.31 161 GLY A CA 1
ATOM 1296 C C . GLY A 1 161 ? 4.872 1.312 -7.896 1.00 93.31 161 GLY A C 1
ATOM 1297 O O . GLY A 1 161 ? 4.703 1.847 -6.801 1.00 93.31 161 GLY A O 1
ATOM 1298 N N . THR A 1 162 ? 3.897 1.292 -8.811 1.00 95.25 162 THR A N 1
ATOM 1299 C CA . THR A 1 162 ? 2.562 1.847 -8.536 1.00 95.25 162 THR A CA 1
ATOM 1300 C C . THR A 1 162 ? 1.828 1.050 -7.455 1.00 95.25 162 THR A C 1
ATOM 1302 O O . THR A 1 162 ? 1.229 1.658 -6.570 1.00 95.25 162 THR A O 1
ATOM 1305 N N . ALA A 1 163 ? 1.920 -0.283 -7.461 1.00 96.56 163 ALA A N 1
ATOM 1306 C CA . ALA A 1 163 ? 1.350 -1.125 -6.405 1.00 96.56 163 ALA A CA 1
ATOM 1307 C C . ALA A 1 163 ? 1.961 -0.831 -5.019 1.00 96.56 163 ALA A C 1
ATOM 1309 O O . ALA A 1 163 ? 1.237 -0.765 -4.025 1.00 96.56 163 ALA A O 1
ATOM 1310 N N . GLN A 1 164 ? 3.272 -0.573 -4.938 1.00 95.06 164 GLN A N 1
ATOM 1311 C CA . GLN A 1 164 ? 3.920 -0.151 -3.691 1.00 95.06 164 GLN A CA 1
ATOM 1312 C C . GLN A 1 164 ? 3.355 1.179 -3.185 1.00 95.06 164 GLN A C 1
ATOM 1314 O O . GLN A 1 164 ? 3.042 1.304 -2.004 1.00 95.06 164 GLN A O 1
ATOM 1319 N N . LYS A 1 165 ? 3.140 2.155 -4.074 1.00 95.31 165 LYS A N 1
ATOM 1320 C CA . LYS A 1 165 ? 2.517 3.435 -3.703 1.00 95.31 165 LYS A CA 1
ATOM 1321 C C . LYS A 1 165 ? 1.064 3.291 -3.253 1.00 95.31 165 LYS A C 1
ATOM 1323 O O . LYS A 1 165 ? 0.622 4.037 -2.383 1.00 95.31 165 LYS A O 1
ATOM 1328 N N . MET A 1 166 ? 0.319 2.354 -3.838 1.00 97.88 166 MET A N 1
ATOM 1329 C CA . MET A 1 166 ? -1.035 2.017 -3.392 1.00 97.88 166 MET A CA 1
ATOM 1330 C C . MET A 1 166 ? -1.010 1.510 -1.946 1.00 97.88 166 MET A C 1
ATOM 1332 O O . MET A 1 166 ? -1.727 2.044 -1.104 1.00 97.88 166 MET A O 1
ATOM 1336 N N . ARG A 1 167 ? -0.128 0.552 -1.629 1.00 97.12 167 ARG A N 1
ATOM 1337 C CA . ARG A 1 167 ? 0.069 0.052 -0.258 1.00 97.12 167 ARG A CA 1
ATOM 1338 C C . ARG A 1 167 ? 0.515 1.157 0.704 1.00 97.12 167 ARG A C 1
ATOM 1340 O O . ARG A 1 167 ? -0.068 1.296 1.777 1.00 97.12 167 ARG A O 1
ATOM 1347 N N . ALA A 1 168 ? 1.487 1.976 0.299 1.00 94.69 168 ALA A N 1
ATOM 1348 C CA . ALA A 1 168 ? 1.997 3.094 1.092 1.00 94.69 168 ALA A CA 1
ATOM 1349 C C . ALA A 1 168 ? 0.910 4.132 1.411 1.00 94.69 168 ALA A C 1
ATOM 1351 O O . ALA A 1 168 ? 0.875 4.653 2.521 1.00 94.69 168 ALA A O 1
ATOM 1352 N N . ALA A 1 169 ? -0.023 4.385 0.486 1.00 96.50 169 ALA A N 1
ATOM 1353 C CA . ALA A 1 169 ? -1.158 5.272 0.731 1.00 96.50 169 ALA A CA 1
ATOM 1354 C C . ALA A 1 169 ? -2.063 4.762 1.864 1.00 96.50 169 ALA A C 1
ATOM 1356 O O . ALA A 1 169 ? -2.461 5.543 2.730 1.00 96.50 169 ALA A O 1
ATOM 1357 N N . ILE A 1 170 ? -2.343 3.451 1.895 1.00 97.75 170 ILE A N 1
ATOM 1358 C CA . ILE A 1 170 ? -3.096 2.833 2.995 1.00 97.75 170 ILE A CA 1
ATOM 1359 C C . ILE A 1 170 ? -2.301 2.936 4.297 1.00 97.75 170 ILE A C 1
ATOM 1361 O O . ILE A 1 170 ? -2.836 3.386 5.310 1.00 97.75 170 ILE A O 1
ATOM 1365 N N . SER A 1 171 ? -1.010 2.593 4.258 1.00 96.06 171 SER A N 1
ATOM 1366 C CA . SER A 1 171 ? -0.130 2.689 5.425 1.00 96.06 171 SER A CA 1
ATOM 1367 C C . SER A 1 171 ? -0.112 4.106 6.005 1.00 96.06 171 SER A C 1
ATOM 1369 O O . SER A 1 171 ? -0.274 4.292 7.207 1.00 96.06 171 SER A O 1
ATOM 1371 N N . HIS A 1 172 ? -0.029 5.122 5.147 1.00 93.69 172 HIS A N 1
ATOM 1372 C CA . HIS A 1 172 ? -0.059 6.527 5.535 1.00 93.69 172 HIS A CA 1
ATOM 1373 C C . HIS A 1 172 ? -1.408 6.958 6.134 1.00 93.69 172 HIS A C 1
ATOM 1375 O O . HIS A 1 172 ? -1.435 7.691 7.126 1.00 93.69 172 HIS A O 1
ATOM 1381 N N . LYS A 1 173 ? -2.544 6.507 5.581 1.00 95.88 173 LYS A N 1
ATOM 1382 C CA . LYS A 1 173 ? -3.868 6.780 6.171 1.00 95.88 173 LYS A CA 1
ATOM 1383 C C . LYS A 1 173 ? -3.926 6.257 7.611 1.00 95.88 173 LYS A C 1
ATOM 1385 O O . LYS A 1 173 ? -4.254 7.015 8.520 1.00 95.88 173 LYS A O 1
ATOM 1390 N N . PHE A 1 174 ? -3.532 5.007 7.839 1.00 95.50 174 PHE A N 1
ATOM 1391 C CA . PHE A 1 174 ? -3.578 4.388 9.168 1.00 95.50 174 PHE A CA 1
ATOM 1392 C C . PHE A 1 174 ? -2.525 4.952 10.130 1.00 95.50 174 PHE A C 1
ATOM 1394 O O . PHE A 1 174 ? -2.829 5.243 11.288 1.00 95.50 174 PHE A O 1
ATOM 1401 N N . GLY A 1 175 ? -1.305 5.165 9.643 1.00 92.12 175 GLY A N 1
ATOM 1402 C CA . GLY A 1 175 ? -0.202 5.707 10.426 1.00 92.12 175 GLY A CA 1
ATOM 1403 C C . GLY A 1 175 ? -0.457 7.144 10.873 1.00 92.12 175 GLY A C 1
ATOM 1404 O O . GLY A 1 175 ? -0.387 7.441 12.064 1.00 92.12 175 GLY A O 1
ATOM 1405 N N . CYS A 1 176 ? -0.798 8.026 9.928 1.00 88.81 176 CYS A N 1
ATOM 1406 C CA . CYS A 1 176 ? -0.888 9.463 10.178 1.00 88.81 176 CYS A CA 1
ATOM 1407 C C . CYS A 1 176 ? -2.294 9.938 10.565 1.00 88.81 176 CYS A C 1
ATOM 1409 O O . CYS A 1 176 ? -2.413 10.753 11.475 1.00 88.81 176 CYS A O 1
ATOM 1411 N N . HIS A 1 177 ? -3.359 9.467 9.901 1.00 89.88 177 HIS A N 1
ATOM 1412 C CA . HIS A 1 177 ? -4.713 9.991 10.154 1.00 89.88 177 HIS A CA 1
ATOM 1413 C C . HIS A 1 177 ? -5.385 9.299 11.339 1.00 89.88 177 HIS A C 1
ATOM 1415 O O . HIS A 1 177 ? -6.031 9.965 12.144 1.00 89.88 177 HIS A O 1
ATOM 1421 N N . TYR A 1 178 ? -5.213 7.981 11.472 1.00 93.81 178 TYR A N 1
ATOM 1422 C CA . TYR A 1 178 ? -5.743 7.226 12.615 1.00 93.81 178 TYR A CA 1
ATOM 1423 C C . TYR A 1 178 ? -4.783 7.170 13.803 1.00 93.81 178 TYR A C 1
ATOM 1425 O O . TYR A 1 178 ? -5.187 6.785 14.896 1.00 93.81 178 TYR A O 1
ATOM 1433 N N . GLY A 1 179 ? -3.527 7.589 13.619 1.00 91.00 179 GLY A N 1
ATOM 1434 C CA . GLY A 1 179 ? -2.535 7.605 14.692 1.00 91.00 179 GLY A CA 1
ATOM 1435 C C . GLY A 1 179 ? -2.133 6.207 15.166 1.00 91.00 179 GLY A C 1
ATOM 1436 O O . GLY A 1 179 ? -1.714 6.051 16.310 1.00 91.00 179 GLY A O 1
ATOM 1437 N N . LEU A 1 180 ? -2.267 5.190 14.307 1.00 91.56 180 LEU A N 1
ATOM 1438 C CA . LEU A 1 180 ? -1.918 3.798 14.621 1.00 91.56 180 LEU A CA 1
ATOM 1439 C C . LEU A 1 180 ? -0.427 3.499 14.368 1.00 91.56 180 LEU A C 1
ATOM 1441 O O . LEU A 1 180 ? 0.069 2.433 14.735 1.00 91.56 180 LEU A O 1
ATOM 1445 N N . GLY A 1 181 ? 0.300 4.456 13.780 1.00 88.31 181 GLY A N 1
ATOM 1446 C CA . GLY A 1 181 ? 1.737 4.372 13.523 1.00 88.31 181 GLY A CA 1
ATOM 1447 C C . GLY A 1 181 ? 2.137 3.171 12.658 1.00 88.31 181 GLY A C 1
ATOM 1448 O O . GLY A 1 181 ? 1.457 2.817 11.694 1.00 88.31 181 GLY A O 1
ATOM 1449 N N . THR A 1 182 ? 3.263 2.555 13.021 1.00 88.12 182 THR A N 1
ATOM 1450 C CA . THR A 1 182 ? 3.858 1.364 12.386 1.00 88.12 182 THR A CA 1
ATOM 1451 C C . THR A 1 182 ? 3.493 0.060 13.101 1.00 88.12 182 THR A C 1
ATOM 1453 O O . THR A 1 182 ? 4.101 -0.977 12.851 1.00 88.12 182 THR A O 1
ATOM 1456 N N . GLN A 1 183 ? 2.520 0.083 14.018 1.00 90.69 183 GLN A N 1
ATOM 1457 C CA . GLN A 1 183 ? 2.172 -1.107 14.792 1.00 90.69 183 GLN A CA 1
ATOM 1458 C C . GLN A 1 183 ? 1.662 -2.225 13.877 1.00 90.69 183 GLN A C 1
ATOM 1460 O O . GLN A 1 183 ? 0.845 -1.991 12.984 1.00 90.69 183 GLN A O 1
ATOM 1465 N N . GLN A 1 184 ? 2.125 -3.450 14.124 1.00 92.81 184 GLN A N 1
ATOM 1466 C CA . GLN A 1 184 ? 1.659 -4.625 13.397 1.00 92.81 184 GLN A CA 1
ATOM 1467 C C . GLN A 1 184 ? 0.155 -4.826 13.617 1.00 92.81 184 GLN A C 1
ATOM 1469 O O . GLN A 1 184 ? -0.345 -4.649 14.726 1.00 92.81 184 GLN A O 1
ATOM 1474 N N . TRP A 1 185 ? -0.556 -5.218 12.560 1.00 96.06 185 TRP A N 1
ATOM 1475 C CA . TRP A 1 185 ? -1.973 -5.566 12.633 1.00 96.06 185 TRP A CA 1
ATOM 1476 C C . TRP A 1 185 ? -2.187 -6.830 13.473 1.00 96.06 185 TRP A C 1
ATOM 1478 O O . TRP A 1 185 ? -1.857 -7.932 13.025 1.00 96.06 185 TRP A O 1
ATOM 1488 N N . ILE A 1 186 ? -2.720 -6.673 14.684 1.00 96.00 186 ILE A N 1
ATOM 1489 C CA . ILE A 1 186 ? -2.960 -7.766 15.634 1.00 96.00 186 ILE A CA 1
ATOM 1490 C C . ILE A 1 186 ? -4.319 -7.614 16.316 1.00 96.00 186 ILE A C 1
ATOM 1492 O O . ILE A 1 186 ? -4.828 -6.508 16.491 1.00 96.00 186 ILE A O 1
ATOM 1496 N N . GLU A 1 187 ? -4.906 -8.737 16.722 1.00 96.50 187 GLU A N 1
ATOM 1497 C CA . GLU A 1 187 ? -6.114 -8.725 17.546 1.00 96.50 187 GLU A CA 1
ATOM 1498 C C . GLU A 1 187 ? -5.792 -8.183 18.946 1.00 96.50 187 GLU A C 1
ATOM 1500 O O . GLU A 1 187 ? -4.769 -8.519 19.551 1.00 96.50 187 GLU A O 1
ATOM 1505 N N . ASN A 1 188 ? -6.665 -7.328 19.465 1.00 94.81 188 ASN A N 1
ATOM 1506 C CA . ASN A 1 188 ? -6.522 -6.708 20.766 1.00 94.81 188 ASN A CA 1
ATOM 1507 C C . ASN A 1 188 ? -6.711 -7.765 21.872 1.00 94.81 188 ASN A C 1
ATOM 1509 O O . ASN A 1 188 ? -7.811 -8.303 22.027 1.00 94.81 188 ASN A O 1
ATOM 1513 N N . PRO A 1 189 ? -5.697 -8.023 22.721 1.00 94.88 189 PRO A N 1
ATOM 1514 C CA . PRO A 1 189 ? -5.790 -9.053 23.756 1.00 94.88 189 PRO A CA 1
ATOM 1515 C C . PRO A 1 189 ? -6.824 -8.727 24.844 1.00 94.88 189 PRO A C 1
ATOM 1517 O O . PRO A 1 189 ? -7.244 -9.617 25.580 1.00 94.88 189 PRO A O 1
ATOM 1520 N N . LEU A 1 190 ? -7.226 -7.458 24.974 1.00 95.75 190 LEU A N 1
ATOM 1521 C CA . LEU A 1 190 ? -8.210 -7.011 25.961 1.00 95.75 190 LEU A CA 1
ATOM 1522 C C . LEU A 1 190 ? -9.646 -7.048 25.428 1.00 95.75 190 LEU A C 1
ATOM 1524 O O . LEU A 1 190 ? -10.588 -7.012 26.220 1.00 95.75 190 LEU A O 1
ATOM 1528 N N . LYS A 1 191 ? -9.823 -7.091 24.104 1.00 94.12 191 LYS A N 1
ATOM 1529 C CA . LYS A 1 191 ? -11.127 -7.036 23.442 1.00 94.12 191 LYS A CA 1
ATOM 1530 C C . LYS A 1 191 ? -11.120 -7.924 22.204 1.00 94.12 191 LYS A C 1
ATOM 1532 O O . LYS A 1 191 ? -10.723 -7.499 21.123 1.00 94.12 191 LYS A O 1
ATOM 1537 N N . LEU A 1 192 ? -11.593 -9.152 22.386 1.00 93.44 192 LEU A N 1
ATOM 1538 C CA . LEU A 1 192 ? -11.721 -10.125 21.307 1.00 93.44 192 LEU A CA 1
ATOM 1539 C C . LEU A 1 192 ? -12.556 -9.543 20.152 1.00 93.44 192 LEU A C 1
ATOM 1541 O O . LEU A 1 192 ? -13.627 -8.978 20.383 1.00 93.44 192 LEU A O 1
ATOM 1545 N N . GLY A 1 193 ? -12.064 -9.688 18.925 1.00 91.12 193 GLY A N 1
ATOM 1546 C CA . GLY A 1 193 ? -12.668 -9.158 17.704 1.00 91.12 193 GLY A CA 1
ATOM 1547 C C . GLY A 1 193 ? -12.310 -7.708 17.358 1.00 91.12 193 GLY A C 1
ATOM 1548 O O . GLY A 1 193 ? -12.616 -7.281 16.247 1.00 91.12 193 GLY A O 1
ATOM 1549 N N . GLU A 1 194 ? -11.658 -6.953 18.249 1.00 94.88 194 GLU A N 1
ATOM 1550 C CA . GLU A 1 194 ? -11.110 -5.627 17.930 1.00 94.88 194 GLU A CA 1
ATOM 1551 C C . GLU A 1 194 ? -9.666 -5.792 17.449 1.00 94.88 194 GLU A C 1
ATOM 1553 O O . GLU A 1 194 ? -8.884 -6.499 18.079 1.00 94.88 194 GLU A O 1
ATOM 1558 N N . TYR A 1 195 ? -9.294 -5.150 16.345 1.00 95.88 195 TYR A N 1
ATOM 1559 C CA . TYR A 1 195 ? -7.939 -5.218 15.798 1.00 95.88 195 TYR A CA 1
ATOM 1560 C C . TYR A 1 195 ? -7.265 -3.856 15.901 1.00 95.88 195 TYR A C 1
ATOM 1562 O O . TYR A 1 195 ? -7.893 -2.818 15.698 1.00 95.88 195 TYR A O 1
ATOM 1570 N N . ILE A 1 196 ? -5.979 -3.870 16.238 1.00 95.12 196 ILE A N 1
ATOM 1571 C CA . ILE A 1 196 ? -5.148 -2.676 16.388 1.00 95.12 196 ILE A CA 1
ATOM 1572 C C . ILE A 1 196 ? -3.956 -2.738 15.434 1.00 95.12 196 ILE A C 1
ATOM 1574 O O . ILE A 1 196 ? -3.512 -3.817 15.041 1.00 95.12 196 ILE A O 1
ATOM 1578 N N . GLY A 1 197 ? -3.430 -1.565 15.084 1.00 95.38 197 GLY A N 1
ATOM 1579 C CA . GLY A 1 197 ? -2.262 -1.405 14.220 1.00 95.38 197 GLY A CA 1
ATOM 1580 C C . GLY A 1 197 ? -2.603 -1.089 12.766 1.00 95.38 197 GLY A C 1
ATOM 1581 O O . GLY A 1 197 ? -3.697 -0.632 12.442 1.00 95.38 197 GLY A O 1
ATOM 1582 N N . ASN A 1 198 ? -1.644 -1.305 11.874 1.00 96.56 198 ASN A N 1
ATOM 1583 C CA . ASN A 1 198 ? -1.739 -0.941 10.469 1.00 96.56 198 ASN A CA 1
ATOM 1584 C C . ASN A 1 198 ? -1.963 -2.189 9.589 1.00 96.56 198 ASN A C 1
ATOM 1586 O O . ASN A 1 198 ? -1.048 -3.004 9.436 1.00 96.56 198 ASN A O 1
ATOM 1590 N N . PRO A 1 199 ? -3.143 -2.348 8.960 1.00 97.31 199 PRO A N 1
ATOM 1591 C CA . PRO A 1 199 ? -3.491 -3.542 8.192 1.00 97.31 199 PRO A CA 1
ATOM 1592 C C . PRO A 1 199 ? -2.634 -3.722 6.936 1.00 97.31 199 PRO A C 1
ATOM 1594 O O . PRO A 1 199 ? -2.495 -4.843 6.450 1.00 97.31 199 PRO A O 1
ATOM 1597 N N . SER A 1 200 ? -2.013 -2.656 6.419 1.00 96.75 200 SER A N 1
ATOM 1598 C CA . SER A 1 200 ? -1.098 -2.752 5.273 1.00 96.75 200 SER A CA 1
ATOM 1599 C C . SER A 1 200 ? 0.218 -3.470 5.607 1.00 96.75 200 SER A C 1
ATOM 1601 O O . SER A 1 200 ? 0.877 -3.985 4.700 1.00 96.75 200 SER A O 1
ATOM 1603 N N . LEU A 1 201 ? 0.571 -3.547 6.895 1.00 93.94 201 LEU A N 1
ATOM 1604 C CA . LEU A 1 201 ? 1.749 -4.247 7.417 1.00 93.94 201 LEU A CA 1
ATOM 1605 C C . LEU A 1 201 ? 1.451 -5.710 7.782 1.00 93.94 201 LEU A C 1
ATOM 1607 O O . LEU A 1 201 ? 2.322 -6.424 8.275 1.00 93.94 201 LEU A O 1
ATOM 1611 N N . PHE A 1 202 ? 0.220 -6.181 7.572 1.00 95.38 202 PHE A N 1
ATOM 1612 C CA . PHE A 1 202 ? -0.125 -7.564 7.868 1.00 95.38 202 PHE A CA 1
ATOM 1613 C C . PHE A 1 202 ? 0.538 -8.538 6.885 1.00 95.38 202 PHE A C 1
ATOM 1615 O O . PHE A 1 202 ? 0.678 -8.252 5.693 1.00 95.38 202 PHE A O 1
ATOM 1622 N N . VAL A 1 203 ? 0.878 -9.732 7.382 1.00 92.31 203 VAL A N 1
ATOM 1623 C CA . VAL A 1 203 ? 1.622 -10.770 6.645 1.00 92.31 203 VAL A CA 1
ATOM 1624 C C . VAL A 1 203 ? 0.967 -11.116 5.308 1.00 92.31 203 VAL A C 1
ATOM 1626 O O . VAL A 1 203 ? 1.674 -11.294 4.323 1.00 92.31 203 VAL A O 1
ATOM 1629 N N . THR A 1 204 ? -0.366 -11.156 5.235 1.00 92.06 204 THR A N 1
ATOM 1630 C CA . THR A 1 204 ? -1.091 -11.442 3.986 1.00 92.06 204 THR A CA 1
ATOM 1631 C C . THR A 1 204 ? -0.809 -10.415 2.888 1.00 92.06 204 THR A C 1
ATOM 1633 O O . THR A 1 204 ? -0.616 -10.797 1.734 1.00 92.06 204 THR A O 1
ATOM 1636 N N . VAL A 1 205 ? -0.750 -9.122 3.226 1.00 95.75 205 VAL A N 1
ATOM 1637 C CA . VAL A 1 205 ? -0.462 -8.060 2.249 1.00 95.75 205 VAL A CA 1
ATOM 1638 C C . VAL A 1 205 ? 0.989 -8.163 1.796 1.00 95.75 205 VAL A C 1
ATOM 1640 O O . VAL A 1 205 ? 1.249 -8.158 0.596 1.00 95.75 205 VAL A O 1
ATOM 1643 N N . SER A 1 206 ? 1.927 -8.329 2.731 1.00 93.50 206 SER A N 1
ATOM 1644 C CA . SER A 1 206 ? 3.355 -8.469 2.423 1.00 93.50 206 SER A CA 1
ATOM 1645 C C . SER A 1 206 ? 3.637 -9.713 1.565 1.00 93.50 206 SER A C 1
ATOM 1647 O O . SER A 1 206 ? 4.249 -9.613 0.508 1.00 93.50 206 SER A O 1
ATOM 1649 N N . GLN A 1 207 ? 3.093 -10.880 1.929 1.00 92.88 207 GLN A N 1
ATOM 1650 C CA . GLN A 1 207 ? 3.180 -12.106 1.118 1.00 92.88 207 GLN A CA 1
ATOM 1651 C C . GLN A 1 207 ? 2.679 -11.888 -0.310 1.00 92.88 207 GLN A C 1
ATOM 1653 O O . GLN A 1 207 ? 3.313 -12.324 -1.278 1.00 92.88 207 GLN A O 1
ATOM 1658 N N . TYR A 1 208 ? 1.544 -11.200 -0.447 1.00 95.62 208 TYR A N 1
ATOM 1659 C CA . TYR A 1 208 ? 0.992 -10.875 -1.749 1.00 95.62 208 TYR A CA 1
ATOM 1660 C C . TYR A 1 208 ? 1.910 -9.928 -2.543 1.00 95.62 208 TYR A C 1
ATOM 1662 O O . TYR A 1 208 ? 2.158 -10.190 -3.721 1.00 95.62 208 TYR A O 1
ATOM 1670 N N . MET A 1 209 ? 2.477 -8.892 -1.917 1.00 96.19 209 MET A N 1
ATOM 1671 C CA . MET A 1 209 ? 3.414 -7.962 -2.563 1.00 96.19 209 MET A CA 1
ATOM 1672 C C . MET A 1 209 ? 4.685 -8.661 -3.062 1.00 96.19 209 MET A C 1
ATOM 1674 O O . MET A 1 209 ? 5.031 -8.500 -4.234 1.00 96.19 209 MET A O 1
ATOM 1678 N N . VAL A 1 210 ? 5.318 -9.522 -2.255 1.00 92.62 210 VAL A N 1
ATOM 1679 C CA . VAL A 1 210 ? 6.479 -10.330 -2.687 1.00 92.62 210 VAL A CA 1
ATOM 1680 C C . VAL A 1 210 ? 6.124 -11.208 -3.891 1.00 92.62 210 VAL A C 1
ATOM 1682 O O . VAL A 1 210 ? 6.863 -11.281 -4.880 1.00 92.62 210 VAL A O 1
ATOM 1685 N N . SER A 1 211 ? 4.972 -11.877 -3.831 1.00 93.75 211 SER A N 1
ATOM 1686 C CA . SER A 1 211 ? 4.480 -12.739 -4.908 1.00 93.75 211 SER A CA 1
ATOM 1687 C C . SER A 1 211 ? 4.230 -11.949 -6.200 1.00 93.75 211 SER A C 1
ATOM 1689 O O . SER A 1 211 ? 4.700 -12.339 -7.276 1.00 93.75 211 SER A O 1
ATOM 1691 N N . LEU A 1 212 ? 3.567 -10.793 -6.089 1.00 94.75 212 LEU A N 1
ATOM 1692 C CA . LEU A 1 212 ? 3.322 -9.863 -7.189 1.00 94.75 212 LEU A CA 1
ATOM 1693 C C . LEU A 1 212 ? 4.637 -9.380 -7.807 1.00 94.75 212 LEU A C 1
ATOM 1695 O O . LEU A 1 212 ? 4.794 -9.450 -9.026 1.00 94.75 212 LEU A O 1
ATOM 1699 N N . ARG A 1 213 ? 5.614 -8.977 -6.986 1.00 93.69 213 ARG A N 1
ATOM 1700 C CA . ARG A 1 213 ? 6.950 -8.562 -7.437 1.00 93.69 213 ARG A CA 1
ATOM 1701 C C . ARG A 1 213 ? 7.600 -9.638 -8.299 1.00 93.69 213 ARG A C 1
ATOM 1703 O O . ARG A 1 213 ? 8.037 -9.367 -9.414 1.00 93.69 213 ARG A O 1
ATOM 1710 N N . ARG A 1 214 ? 7.623 -10.883 -7.818 1.00 92.19 214 ARG A N 1
ATOM 1711 C CA . ARG A 1 214 ? 8.195 -12.028 -8.546 1.00 92.19 214 ARG A CA 1
ATOM 1712 C C . ARG A 1 214 ? 7.468 -12.289 -9.870 1.00 92.19 214 ARG A C 1
ATOM 1714 O O . ARG A 1 214 ? 8.121 -12.611 -10.862 1.00 92.19 214 ARG A O 1
ATOM 1721 N N . ARG A 1 215 ? 6.133 -12.162 -9.917 1.00 93.88 215 ARG A N 1
ATOM 1722 C CA . ARG A 1 215 ? 5.362 -12.277 -11.173 1.00 93.88 215 ARG A CA 1
ATOM 1723 C C . ARG A 1 215 ? 5.728 -11.168 -12.159 1.00 93.88 215 ARG A C 1
ATOM 1725 O O . ARG A 1 215 ? 6.062 -11.485 -13.295 1.00 93.88 215 ARG A O 1
ATOM 1732 N N . LYS A 1 216 ? 5.770 -9.910 -11.718 1.00 93.62 216 LYS A N 1
ATOM 1733 C CA . LYS A 1 216 ? 6.142 -8.763 -12.563 1.00 93.62 216 LYS A CA 1
ATOM 1734 C C . LYS A 1 216 ? 7.545 -8.890 -13.153 1.00 93.62 216 LYS A C 1
ATOM 1736 O O . LYS A 1 216 ? 7.723 -8.682 -14.348 1.00 93.62 216 LYS A O 1
ATOM 1741 N N . ILE A 1 217 ? 8.510 -9.336 -12.350 1.00 91.12 217 ILE A N 1
ATOM 1742 C CA . ILE A 1 217 ? 9.883 -9.596 -12.810 1.00 91.12 217 ILE A CA 1
ATOM 1743 C C . ILE A 1 217 ? 9.907 -10.688 -13.884 1.00 91.12 217 ILE A C 1
ATOM 1745 O O . ILE A 1 217 ? 10.561 -10.531 -14.911 1.00 91.12 217 ILE A O 1
ATOM 1749 N N . ARG A 1 218 ? 9.163 -11.787 -13.690 1.00 91.50 218 ARG A N 1
ATOM 1750 C CA . ARG A 1 218 ? 9.028 -12.836 -14.718 1.00 91.50 218 ARG A CA 1
ATOM 1751 C C . ARG A 1 218 ? 8.341 -12.326 -15.988 1.00 91.50 218 ARG A C 1
ATOM 1753 O O . ARG A 1 218 ? 8.685 -12.786 -17.070 1.00 91.50 218 ARG A O 1
ATOM 1760 N N . GLY A 1 219 ? 7.430 -11.364 -15.854 1.00 90.62 219 GLY A N 1
ATOM 1761 C CA . GLY A 1 219 ? 6.805 -10.633 -16.960 1.00 90.62 219 GLY A CA 1
ATOM 1762 C C . GLY A 1 219 ? 7.719 -9.609 -17.647 1.00 90.62 219 GLY A C 1
ATOM 1763 O O . GLY A 1 219 ? 7.275 -8.931 -18.569 1.00 90.62 219 GLY A O 1
ATOM 1764 N N . GLY A 1 220 ? 8.983 -9.488 -17.226 1.00 91.81 220 GLY A N 1
ATOM 1765 C CA . GLY A 1 220 ? 9.965 -8.584 -17.826 1.00 91.81 220 GLY A CA 1
ATOM 1766 C C . GLY A 1 220 ? 9.970 -7.167 -17.251 1.00 91.81 220 GLY A C 1
ATOM 1767 O O . GLY A 1 220 ? 10.656 -6.303 -17.796 1.00 91.81 220 GLY A O 1
ATOM 1768 N N . GLU A 1 221 ? 9.243 -6.899 -16.161 1.00 92.25 221 GLU A N 1
ATOM 1769 C CA . GLU A 1 221 ? 9.367 -5.622 -15.457 1.00 92.25 221 GLU A CA 1
ATOM 1770 C C . GLU A 1 221 ? 10.769 -5.505 -14.839 1.00 92.25 221 GLU A C 1
ATOM 1772 O O . GLU A 1 221 ? 11.256 -6.420 -14.168 1.00 92.25 221 GLU A O 1
ATOM 1777 N N . ILE A 1 222 ? 11.436 -4.375 -15.081 1.00 85.69 222 ILE A N 1
ATOM 1778 C CA . ILE A 1 222 ? 12.789 -4.132 -14.577 1.00 85.69 222 ILE A CA 1
ATOM 1779 C C . ILE A 1 222 ? 12.735 -4.044 -13.053 1.00 85.69 222 ILE A C 1
ATOM 1781 O O . ILE A 1 222 ? 11.941 -3.294 -12.485 1.00 85.69 222 ILE A O 1
ATOM 1785 N N . VAL A 1 223 ? 13.622 -4.778 -12.380 1.00 76.75 223 VAL A N 1
ATOM 1786 C CA . VAL A 1 223 ? 13.778 -4.695 -10.927 1.00 76.75 223 VAL A CA 1
ATOM 1787 C C . VAL A 1 223 ? 14.313 -3.308 -10.565 1.00 76.75 223 VAL A C 1
ATOM 1789 O O . VAL A 1 223 ? 15.516 -3.067 -10.613 1.00 76.75 223 VAL A O 1
ATOM 1792 N N . THR A 1 224 ? 13.441 -2.395 -10.145 1.00 67.06 224 THR A N 1
ATOM 1793 C CA . THR A 1 224 ? 13.826 -1.092 -9.578 1.00 67.06 224 THR A CA 1
ATOM 1794 C C . THR A 1 224 ? 14.315 -1.244 -8.140 1.00 67.06 224 THR A C 1
ATOM 1796 O O . THR A 1 224 ? 13.730 -0.704 -7.209 1.00 67.06 224 THR A O 1
ATOM 1799 N N . SER A 1 225 ? 15.383 -2.011 -7.932 1.00 66.00 225 SER A N 1
ATOM 1800 C CA . SER A 1 225 ? 16.107 -2.000 -6.659 1.00 66.00 225 SER A CA 1
ATOM 1801 C C . SER A 1 225 ? 17.527 -1.511 -6.883 1.00 66.00 225 SER A C 1
ATOM 1803 O O . SER A 1 225 ? 18.132 -1.818 -7.909 1.00 66.00 225 SER A O 1
ATOM 1805 N N . ALA A 1 226 ? 18.093 -0.835 -5.883 1.00 53.06 226 ALA A N 1
ATOM 1806 C CA . ALA A 1 226 ? 19.507 -0.462 -5.842 1.00 53.06 226 ALA A CA 1
ATOM 1807 C C . ALA A 1 226 ? 20.466 -1.667 -5.996 1.00 53.06 226 ALA A C 1
ATOM 1809 O O . ALA A 1 226 ? 21.651 -1.482 -6.241 1.00 53.06 226 ALA A O 1
ATOM 1810 N N . ARG A 1 227 ? 19.962 -2.909 -5.914 1.00 52.84 227 ARG A N 1
ATOM 1811 C CA . ARG A 1 227 ? 20.707 -4.143 -6.210 1.00 52.84 227 ARG A CA 1
ATOM 1812 C C . ARG A 1 227 ? 20.798 -4.482 -7.703 1.00 52.84 227 ARG A C 1
ATOM 1814 O O . ARG A 1 227 ? 21.335 -5.527 -8.043 1.00 52.84 227 ARG A O 1
ATOM 1821 N N . ALA A 1 228 ? 20.333 -3.604 -8.594 1.00 56.91 228 ALA A N 1
ATOM 1822 C CA . ALA A 1 228 ? 20.594 -3.687 -10.034 1.00 56.91 228 ALA A CA 1
ATOM 1823 C C . ALA A 1 228 ? 22.055 -3.352 -10.409 1.00 56.91 228 ALA A C 1
ATOM 1825 O O . ALA A 1 228 ? 22.370 -3.185 -11.584 1.00 56.91 228 ALA A O 1
ATOM 1826 N N . ILE A 1 229 ? 22.956 -3.235 -9.427 1.00 70.50 229 ILE A N 1
ATOM 1827 C CA . ILE A 1 229 ? 24.388 -3.201 -9.694 1.00 70.50 229 ILE A CA 1
ATOM 1828 C C . ILE A 1 229 ? 24.842 -4.641 -9.938 1.00 70.50 229 ILE A C 1
ATOM 1830 O O . ILE A 1 229 ? 25.122 -5.398 -9.008 1.00 70.50 229 ILE A O 1
ATOM 1834 N N . ASP A 1 230 ? 24.876 -5.027 -11.208 1.00 78.12 230 ASP A N 1
ATOM 1835 C CA . ASP A 1 230 ? 25.482 -6.283 -11.618 1.00 78.12 230 ASP A CA 1
ATOM 1836 C C . ASP A 1 230 ? 27.022 -6.210 -11.547 1.00 78.12 230 ASP A C 1
ATOM 1838 O O . ASP A 1 230 ? 27.639 -5.180 -11.248 1.00 78.12 230 ASP A O 1
ATOM 1842 N N . GLN A 1 231 ? 27.671 -7.349 -11.789 1.00 83.69 231 GLN A N 1
ATOM 1843 C CA . GLN A 1 231 ? 29.129 -7.435 -11.766 1.00 83.69 231 GLN A CA 1
ATOM 1844 C C . GLN A 1 231 ? 29.784 -6.505 -12.803 1.00 83.69 231 GLN A C 1
ATOM 1846 O O . GLN A 1 231 ? 30.899 -6.024 -12.582 1.00 83.69 231 GLN A O 1
ATOM 1851 N N . GLU A 1 232 ? 29.120 -6.260 -13.932 1.00 87.75 232 GLU A N 1
ATOM 1852 C CA . GLU A 1 232 ? 29.622 -5.397 -14.998 1.00 87.75 232 GLU A CA 1
ATOM 1853 C C . GLU A 1 232 ? 29.575 -3.925 -14.579 1.00 87.75 232 GLU A C 1
ATOM 1855 O O . GLU A 1 232 ? 30.585 -3.229 -14.668 1.00 87.75 232 GLU A O 1
ATOM 1860 N N . MET A 1 233 ? 28.463 -3.487 -13.999 1.00 87.38 233 MET A N 1
ATOM 1861 C CA . MET A 1 233 ? 28.268 -2.174 -13.401 1.00 87.38 233 MET A CA 1
ATOM 1862 C C . MET A 1 233 ? 29.271 -1.923 -12.270 1.00 87.38 233 MET A C 1
ATOM 1864 O O . MET A 1 233 ? 29.898 -0.865 -12.240 1.00 87.38 233 MET A O 1
ATOM 1868 N N . MET A 1 234 ? 29.510 -2.909 -11.392 1.00 90.56 234 MET A N 1
ATOM 1869 C CA . MET A 1 234 ? 30.568 -2.825 -10.370 1.00 90.56 234 MET A CA 1
ATOM 1870 C C . MET A 1 234 ? 31.958 -2.656 -10.992 1.00 90.56 234 MET A C 1
ATOM 1872 O O . MET A 1 234 ? 32.775 -1.888 -10.482 1.00 90.56 234 MET A O 1
ATOM 1876 N N . ARG A 1 235 ? 32.244 -3.353 -12.100 1.00 94.12 235 ARG A N 1
ATOM 1877 C CA . ARG A 1 235 ? 33.520 -3.219 -12.817 1.00 94.12 235 ARG A CA 1
ATOM 1878 C C . ARG A 1 235 ? 33.652 -1.837 -13.463 1.00 94.12 235 ARG A C 1
ATOM 1880 O O . ARG A 1 235 ? 34.733 -1.259 -13.388 1.00 94.12 235 ARG A O 1
ATOM 1887 N N . MET A 1 236 ? 32.581 -1.301 -14.048 1.00 92.88 236 MET A N 1
ATOM 1888 C CA . MET A 1 236 ? 32.563 0.054 -14.611 1.00 92.88 236 MET A CA 1
ATOM 1889 C C . MET A 1 236 ? 32.784 1.114 -13.530 1.00 92.88 236 MET A C 1
ATOM 1891 O O . MET A 1 236 ? 33.630 1.983 -13.706 1.00 92.88 236 MET A O 1
ATOM 1895 N N . LEU A 1 237 ? 32.102 1.000 -12.385 1.00 93.25 237 LEU A N 1
ATOM 1896 C CA . LEU A 1 237 ? 32.304 1.867 -11.218 1.00 93.25 237 LEU A CA 1
ATOM 1897 C C . LEU A 1 237 ? 33.749 1.820 -10.707 1.00 93.25 237 LEU A C 1
ATOM 1899 O O . LEU A 1 237 ? 34.331 2.854 -10.390 1.00 93.25 237 LEU A O 1
ATOM 1903 N N . TRP A 1 238 ? 34.344 0.627 -10.648 1.00 93.69 238 TRP A N 1
ATOM 1904 C CA . TRP A 1 238 ? 35.737 0.467 -10.239 1.00 93.69 238 TRP A CA 1
ATOM 1905 C C . TRP A 1 238 ? 36.715 1.110 -11.229 1.00 93.69 238 TRP A C 1
ATOM 1907 O O . TRP A 1 238 ? 37.610 1.838 -10.805 1.00 93.69 238 TRP A O 1
ATOM 1917 N N . ALA A 1 239 ? 36.533 0.878 -12.534 1.00 95.38 239 ALA A N 1
ATOM 1918 C CA . ALA A 1 239 ? 37.376 1.469 -13.574 1.00 95.38 239 ALA A CA 1
ATOM 1919 C C . ALA A 1 239 ? 37.276 3.001 -13.565 1.00 95.38 239 ALA A C 1
ATOM 1921 O O . ALA A 1 239 ? 38.296 3.684 -13.527 1.00 95.38 239 ALA A O 1
ATOM 1922 N N . PHE A 1 240 ? 36.050 3.520 -13.481 1.00 93.62 240 PHE A N 1
ATOM 1923 C CA . PHE A 1 240 ? 35.770 4.943 -13.334 1.00 93.62 240 PHE A CA 1
ATOM 1924 C C . PHE A 1 240 ? 36.508 5.534 -12.126 1.00 93.62 240 PHE A C 1
ATOM 1926 O O . PHE A 1 240 ? 37.234 6.507 -12.283 1.00 93.62 240 PHE A O 1
ATOM 1933 N N . ASN A 1 241 ? 36.424 4.901 -10.949 1.00 92.19 241 ASN A N 1
ATOM 1934 C CA . ASN A 1 241 ? 37.114 5.354 -9.734 1.00 92.19 241 ASN A CA 1
ATOM 1935 C C . ASN A 1 241 ? 38.647 5.362 -9.843 1.00 92.19 241 ASN A C 1
ATOM 1937 O O . ASN A 1 241 ? 39.287 6.179 -9.185 1.00 92.19 241 ASN A O 1
ATOM 1941 N N . ILE A 1 242 ? 39.246 4.475 -10.642 1.00 92.31 242 ILE A N 1
ATOM 1942 C CA . ILE A 1 242 ? 40.698 4.483 -10.888 1.00 92.31 242 ILE A CA 1
ATOM 1943 C C . ILE A 1 242 ? 41.115 5.643 -11.791 1.00 92.31 242 ILE A C 1
ATOM 1945 O O . ILE A 1 242 ? 42.218 6.167 -11.641 1.00 92.31 242 ILE A O 1
ATOM 1949 N N . GLU A 1 243 ? 40.250 6.049 -12.716 1.00 91.25 243 GLU A N 1
ATOM 1950 C CA . GLU A 1 243 ? 40.518 7.155 -13.633 1.00 91.25 243 GLU A CA 1
ATOM 1951 C C . GLU A 1 243 ? 40.368 8.534 -12.974 1.00 91.25 243 GLU A C 1
ATOM 1953 O O . GLU A 1 243 ? 40.873 9.518 -13.520 1.00 91.25 243 GLU A O 1
ATOM 1958 N N . PHE A 1 244 ? 39.746 8.631 -11.790 1.00 86.19 244 PHE A N 1
ATOM 1959 C CA . PHE A 1 244 ? 39.722 9.890 -11.046 1.00 86.19 244 PHE A CA 1
ATOM 1960 C C . PHE A 1 244 ? 41.132 10.290 -10.618 1.00 86.19 244 PHE A C 1
ATOM 1962 O O . PHE A 1 244 ? 41.788 9.545 -9.882 1.00 86.19 244 PHE A O 1
ATOM 1969 N N . PRO A 1 245 ? 41.597 11.494 -11.004 1.00 84.81 245 PRO A N 1
ATOM 1970 C CA . PRO A 1 245 ? 42.828 12.040 -10.471 1.00 84.81 245 PRO A CA 1
ATOM 1971 C C . PRO A 1 245 ? 42.699 12.104 -8.953 1.00 84.81 245 PRO A C 1
ATOM 1973 O O . PRO A 1 245 ? 41.831 12.800 -8.426 1.00 84.81 245 PRO A O 1
ATOM 1976 N N . GLN A 1 246 ? 43.555 11.375 -8.241 1.00 79.75 246 GLN A N 1
ATOM 1977 C CA . GLN A 1 246 ? 43.681 11.583 -6.809 1.00 79.75 246 GLN A CA 1
ATOM 1978 C C . GLN A 1 246 ? 44.335 12.945 -6.612 1.00 79.75 246 GLN A C 1
ATOM 1980 O O . GLN A 1 246 ? 45.560 13.077 -6.679 1.00 79.75 246 GLN A O 1
ATOM 1985 N N . GLU A 1 247 ? 43.516 13.976 -6.407 1.00 79.06 247 GLU A N 1
ATOM 1986 C CA . GLU A 1 247 ? 44.011 15.214 -5.832 1.00 79.06 247 GLU A CA 1
ATOM 1987 C C . GLU A 1 247 ? 44.691 14.833 -4.520 1.00 79.06 247 GLU A C 1
ATOM 1989 O O . GLU A 1 247 ? 44.091 14.207 -3.642 1.00 79.06 247 GLU A O 1
ATOM 1994 N N . GLN A 1 248 ? 45.985 15.137 -4.414 1.00 70.06 248 GLN A N 1
ATOM 1995 C CA . GLN A 1 248 ? 46.698 14.984 -3.159 1.00 70.06 248 GLN A CA 1
ATOM 1996 C C . GLN A 1 248 ? 46.018 15.921 -2.166 1.00 70.06 248 GLN A C 1
ATOM 1998 O O . GLN A 1 248 ? 46.300 17.119 -2.143 1.00 70.06 248 GLN A O 1
ATOM 2003 N N . TYR A 1 249 ? 45.108 15.376 -1.359 1.00 67.88 249 TYR A N 1
ATOM 2004 C CA . TYR A 1 249 ? 44.574 16.039 -0.182 1.00 67.88 249 TYR A CA 1
ATOM 2005 C C . TYR A 1 249 ? 45.721 16.186 0.817 1.00 67.88 249 TYR A C 1
ATOM 2007 O O . TYR A 1 249 ? 45.863 15.432 1.778 1.00 67.88 249 TYR A O 1
ATOM 2015 N N . ALA A 1 250 ? 46.597 17.152 0.554 1.00 73.44 250 ALA A N 1
ATOM 2016 C CA . ALA A 1 250 ? 47.510 17.646 1.552 1.00 73.44 250 ALA A CA 1
ATOM 2017 C C . ALA A 1 250 ? 46.651 18.317 2.635 1.00 73.44 250 ALA A C 1
ATOM 2019 O O . ALA A 1 250 ? 45.749 19.094 2.302 1.00 73.44 250 ALA A O 1
ATOM 2020 N N . PRO A 1 251 ? 46.891 18.032 3.924 1.00 68.88 251 PRO A N 1
ATOM 2021 C CA . PRO A 1 251 ? 46.192 18.716 4.996 1.00 68.88 251 PRO A CA 1
ATOM 2022 C C . PRO A 1 251 ? 46.442 20.220 4.857 1.00 68.88 251 PRO A C 1
ATOM 2024 O O . PRO A 1 251 ? 47.564 20.702 5.025 1.00 68.88 251 PRO A O 1
ATOM 2027 N N . VAL A 1 252 ? 45.394 20.968 4.512 1.00 72.56 252 VAL A N 1
ATOM 2028 C CA . VAL A 1 252 ? 45.459 22.427 4.454 1.00 72.56 252 VAL A CA 1
ATOM 2029 C C . VAL A 1 252 ? 45.584 22.910 5.893 1.00 72.56 252 VAL A C 1
ATOM 2031 O O . VAL A 1 252 ? 44.627 22.856 6.665 1.00 72.56 252 VAL A O 1
ATOM 2034 N N . SER A 1 253 ? 46.788 23.339 6.268 1.00 70.00 253 SER A N 1
ATOM 2035 C CA . SER A 1 253 ? 47.033 23.972 7.561 1.00 70.00 253 SER A CA 1
ATOM 2036 C C . SER A 1 253 ? 46.149 25.217 7.667 1.00 70.00 253 SER A C 1
ATOM 2038 O O . SER A 1 253 ? 46.337 26.183 6.923 1.00 70.00 253 SER A O 1
ATOM 2040 N N . ARG A 1 254 ? 45.136 25.170 8.540 1.00 66.81 254 ARG A N 1
ATOM 2041 C CA . ARG A 1 254 ? 44.285 26.326 8.843 1.00 66.81 254 ARG A CA 1
ATOM 2042 C C . ARG A 1 254 ? 45.145 27.363 9.574 1.00 66.81 254 ARG A C 1
ATOM 2044 O O . ARG A 1 254 ? 45.710 27.048 10.618 1.00 66.81 254 ARG A O 1
ATOM 2051 N N . LYS A 1 255 ? 45.270 28.558 8.990 1.00 60.47 255 LYS A N 1
ATOM 2052 C CA . LYS A 1 255 ? 45.839 29.741 9.653 1.00 60.47 255 LYS A CA 1
ATOM 2053 C C . LYS A 1 255 ? 44.820 30.390 10.574 1.00 60.47 255 LYS A C 1
ATOM 2055 O O . LYS A 1 255 ? 43.623 30.358 10.212 1.00 60.47 255 LYS A O 1
#

Sequence (255 aa):
MDPQHLQQLPGAAACLLEAQMVCFQEVVDEQIEEQESMEQAMDVDNRLDADSHYLREPDPVHKKQKLSASKENLVENLKKASAHVIVENMQNEYQRNWTQFTEFCAELGYVEEPEDVDNLYPNIPSDFPTWIAIWIMNKADELDVRTGKPKDPSIAHVTYGTAQKMRAAISHKFGCHYGLGTQQWIENPLKLGEYIGNPSLFVTVSQYMVSLRRRKIRGGEIVTSARAIDQEMMRMLWAFNIEFPQEQYAPVSRK